Protein AF-A0A369FKA5-F1 (afdb_monomer_lite)

pLDDT: mean 98.31, std 1.34, range [83.12, 98.94]

Radius of gyration: 15.12 Å; chains: 1; bounding box: 34×30×43 Å

Secondary structure (DSSP, 8-state):
--EEEEEESTT-EEEE-S-EEEESS-EEEEEESTT-EEEE-S-EEEESTT-EEEEEESTT-EEEE-S-EEEETT-EEEEEESTT-EEEE-S-EEEESTT-EEEEEESTT-EEEE-S-EEEETT-EEEEEESTT-EEEE-S-EEEESTT-EEEEEESTT-EEEE-S-EEE-TT-EEEEEESTT-EEEE-S-EEE-

Foldseek 3Di:
DAEQAEEEEAQAEAEQQEEEEWDDLYEDYEYEYALYEYEHQYAYAFAAANTEDYEYEYAQYEYEANEEFHKYHLYEYAEYEYAQYEYHHNYEYEFEAANIEDEEYEYAQYEYEQNEEYEWYHQYEYYEYEYANYEYEAQYEYEFAAANIEDYEYHYAQYEYEAQEEFEYEHHYHDYYYHYHNYYYHHNYHYHYD

Sequence (194 aa):
ESIGIQIDGDKAVVNNEGESTITNGGTGTQINGDDATANNTGKTTVDGKDSTGTEINGNNGNVIQDGDLDVSGGGHGIDITGDSATVDNKGTMTVTDPESMGIQIDGDKAIVNNEGESTITNGGTGTQINGDDATANNNGKTTVDGKDSTGTEINGNNGKVIQDGDLDVSGGGHGIDITGDSATVDNKGTMTVT

Structure (mmCIF, N/CA/C/O backbone):
data_AF-A0A369FKA5-F1
#
_entry.id   AF-A0A369FKA5-F1
#
loop_
_atom_site.group_PDB
_atom_site.id
_atom_site.type_symbol
_atom_site.label_atom_id
_atom_site.label_alt_id
_atom_site.label_comp_id
_atom_site.label_asym_id
_atom_site.label_entity_id
_atom_site.label_seq_id
_atom_site.pdbx_PDB_ins_code
_atom_site.Cartn_x
_atom_site.Cartn_y
_atom_site.Cartn_z
_atom_site.occupancy
_atom_site.B_iso_or_equiv
_atom_site.auth_seq_id
_atom_site.auth_comp_id
_atom_site.auth_asym_id
_atom_site.auth_atom_id
_atom_site.pdbx_PDB_model_num
ATOM 1 N N . GLU A 1 1 ? 3.523 0.113 23.050 1.00 83.12 1 GLU A N 1
ATOM 2 C CA . GLU A 1 1 ? 2.517 0.045 21.988 1.00 83.12 1 GLU A CA 1
ATOM 3 C C . GLU A 1 1 ? 1.204 0.591 22.523 1.00 83.12 1 GLU A C 1
ATOM 5 O O . GLU A 1 1 ? 0.792 0.210 23.618 1.00 83.12 1 GLU A O 1
ATOM 10 N N . SER A 1 2 ? 0.634 1.575 21.837 1.00 95.62 2 SER A N 1
ATOM 11 C CA . SER A 1 2 ? -0.646 2.196 22.188 1.00 95.62 2 SER A CA 1
ATOM 12 C C . SER A 1 2 ? -1.586 2.057 21.007 1.00 95.62 2 SER A C 1
ATOM 14 O O . SER A 1 2 ? -1.191 2.403 19.898 1.00 95.62 2 SER A O 1
ATOM 16 N N . ILE A 1 3 ? -2.811 1.604 21.260 1.00 98.31 3 ILE A N 1
ATOM 17 C CA . ILE A 1 3 ? -3.826 1.389 20.229 1.00 98.31 3 ILE A CA 1
ATOM 18 C C . ILE A 1 3 ? -4.963 2.390 20.448 1.00 98.31 3 ILE A C 1
ATOM 20 O O . ILE A 1 3 ? -5.434 2.543 21.578 1.00 98.31 3 ILE A O 1
ATOM 24 N N . GLY A 1 4 ? -5.385 3.086 19.390 1.00 97.88 4 GLY A N 1
ATOM 25 C CA . GLY A 1 4 ? -6.505 4.029 19.438 1.00 97.88 4 GLY A CA 1
ATOM 26 C C . GLY A 1 4 ? -7.857 3.318 19.508 1.00 97.88 4 GLY A C 1
ATOM 27 O O . GLY A 1 4 ? -8.626 3.522 20.449 1.00 97.88 4 GLY A O 1
ATOM 28 N N . ILE A 1 5 ? -8.130 2.459 18.526 1.00 98.44 5 ILE A N 1
ATOM 29 C CA . ILE A 1 5 ? -9.333 1.625 18.431 1.00 98.44 5 ILE A CA 1
ATOM 30 C C . ILE A 1 5 ? -8.893 0.167 18.325 1.00 98.44 5 ILE A C 1
ATOM 32 O O . ILE A 1 5 ? -8.118 -0.158 17.437 1.00 98.44 5 ILE A O 1
ATOM 36 N N . GLN A 1 6 ? -9.405 -0.705 19.195 1.00 98.38 6 GLN A N 1
ATOM 37 C CA . GLN A 1 6 ? -9.193 -2.151 19.113 1.00 98.38 6 GLN A CA 1
ATOM 38 C C . GLN A 1 6 ? -10.540 -2.873 19.102 1.00 98.38 6 GLN A C 1
ATOM 40 O O . GLN A 1 6 ? -11.371 -2.639 19.986 1.00 98.38 6 GLN A O 1
ATOM 45 N N . ILE A 1 7 ? -10.753 -3.752 18.121 1.00 98.56 7 ILE A N 1
ATOM 46 C CA . ILE A 1 7 ? -11.930 -4.623 18.049 1.00 98.56 7 ILE A CA 1
ATOM 47 C C . ILE A 1 7 ? -11.483 -6.060 17.799 1.00 98.56 7 ILE A C 1
ATOM 49 O O . ILE A 1 7 ? -10.816 -6.328 16.808 1.00 98.56 7 ILE A O 1
ATOM 53 N N . ASP A 1 8 ? -11.918 -6.984 18.654 1.00 98.62 8 ASP A N 1
ATOM 54 C CA . ASP A 1 8 ? -11.777 -8.423 18.429 1.00 98.62 8 ASP A CA 1
ATOM 55 C C . ASP A 1 8 ? -13.139 -8.996 18.012 1.00 98.62 8 ASP A C 1
ATOM 57 O O . ASP A 1 8 ? -14.063 -9.097 18.828 1.00 98.62 8 ASP A O 1
ATOM 61 N N . GLY A 1 9 ? -13.289 -9.347 16.738 1.00 98.06 9 GLY A N 1
ATOM 62 C CA . GLY A 1 9 ? -14.504 -9.960 16.216 1.00 98.06 9 GLY A CA 1
ATOM 63 C C . GLY A 1 9 ? -14.639 -9.879 14.700 1.00 98.06 9 GLY A C 1
ATOM 64 O O . GLY A 1 9 ? -14.345 -8.856 14.084 1.00 98.06 9 GLY A O 1
ATOM 65 N N . ASP A 1 10 ? -15.160 -10.956 14.119 1.00 98.50 10 ASP A N 1
ATOM 66 C CA . ASP A 1 10 ? -15.452 -11.035 12.690 1.00 98.50 10 ASP A CA 1
ATOM 67 C C . ASP A 1 10 ? -16.494 -9.989 12.276 1.00 98.50 10 ASP A C 1
ATOM 69 O O . ASP A 1 10 ? -17.424 -9.672 13.031 1.00 98.50 10 ASP A O 1
ATOM 73 N N . LYS A 1 11 ? -16.385 -9.495 11.040 1.00 98.50 11 LYS A N 1
ATOM 74 C CA . LYS A 1 11 ? -17.303 -8.518 10.429 1.00 98.50 11 LYS A CA 1
ATOM 75 C C . LYS A 1 11 ? -17.388 -7.202 11.193 1.00 98.50 11 LYS A C 1
ATOM 77 O O . LYS A 1 11 ? -18.373 -6.470 11.064 1.00 98.50 11 LYS A O 1
ATOM 82 N N . ALA A 1 12 ? -16.386 -6.909 12.016 1.00 98.62 12 ALA A N 1
ATOM 83 C CA . ALA A 1 12 ? -16.251 -5.619 12.660 1.00 98.62 12 ALA A CA 1
ATOM 84 C C . ALA A 1 12 ? -16.161 -4.510 11.607 1.00 98.62 12 ALA A C 1
ATOM 86 O O . ALA A 1 12 ? -15.580 -4.693 10.539 1.00 98.62 12 ALA A O 1
ATOM 87 N N . VAL A 1 13 ? -16.750 -3.357 11.918 1.00 98.75 13 VAL A N 1
ATOM 88 C CA . VAL A 1 13 ? -16.731 -2.183 11.044 1.00 98.75 13 VAL A CA 1
ATOM 89 C C . VAL A 1 13 ? -16.256 -0.981 11.843 1.00 98.75 13 VAL A C 1
ATOM 91 O O . VAL A 1 13 ? -16.850 -0.654 12.873 1.00 98.75 13 VAL A O 1
ATOM 94 N N . VAL A 1 14 ? -15.219 -0.306 11.351 1.00 98.62 14 VAL A N 1
ATOM 95 C CA . VAL A 1 14 ? -14.718 0.961 11.898 1.00 98.62 14 VAL A CA 1
ATOM 96 C C . VAL A 1 14 ? -14.897 2.068 10.863 1.00 98.62 14 VAL A C 1
ATOM 98 O O . VAL A 1 14 ? -14.619 1.867 9.686 1.00 98.62 14 VAL A O 1
ATOM 101 N N . ASN A 1 15 ? -15.368 3.239 11.302 1.00 98.31 15 ASN A N 1
ATOM 102 C CA . ASN A 1 15 ? -15.540 4.427 10.461 1.00 98.31 15 ASN A CA 1
ATOM 103 C C . ASN A 1 15 ? -14.656 5.563 10.992 1.00 98.31 15 ASN A C 1
ATOM 105 O O . ASN A 1 15 ? -15.014 6.238 11.960 1.00 98.31 15 ASN A O 1
ATOM 109 N N . ASN A 1 16 ? -13.511 5.769 10.354 1.00 96.75 16 ASN A N 1
ATOM 110 C CA . ASN A 1 16 ? -12.531 6.797 10.678 1.00 96.75 16 ASN A CA 1
ATOM 111 C C . ASN A 1 16 ? -12.788 8.049 9.829 1.00 96.75 16 ASN A C 1
ATOM 113 O O . ASN A 1 16 ? -12.134 8.290 8.817 1.00 96.75 16 ASN A O 1
ATOM 117 N N . GLU A 1 17 ? -13.785 8.837 10.236 1.00 96.62 17 GLU A N 1
ATOM 118 C CA . GLU A 1 17 ? -14.169 10.082 9.545 1.00 96.62 17 GLU A CA 1
ATOM 119 C C . GLU A 1 17 ? -13.327 11.295 9.967 1.00 96.62 17 GLU A C 1
ATOM 121 O O . GLU A 1 17 ? -13.248 12.294 9.253 1.00 96.62 17 GLU A O 1
ATOM 126 N N . GLY A 1 18 ? -12.727 11.234 11.158 1.00 95.62 18 GLY A N 1
ATOM 127 C CA . GLY A 1 18 ? -11.900 12.304 11.706 1.00 95.62 18 GLY A CA 1
ATOM 128 C C . GLY A 1 18 ? -10.453 12.252 11.224 1.00 95.62 18 GLY A C 1
ATOM 129 O O . GLY A 1 18 ? -9.990 11.253 10.682 1.00 95.62 18 GLY A O 1
ATOM 130 N N . GLU A 1 19 ? -9.720 13.333 11.482 1.00 97.56 19 GLU A N 1
ATOM 131 C CA . GLU A 1 19 ? -8.270 13.349 11.305 1.00 97.56 19 GLU A CA 1
ATOM 132 C C . GLU A 1 19 ? -7.592 12.443 12.344 1.00 97.56 19 GLU A C 1
ATOM 134 O O . GLU A 1 19 ? -7.861 12.552 13.544 1.00 97.56 19 GLU A O 1
ATOM 139 N N . SER A 1 20 ? -6.716 11.556 11.876 1.00 97.12 20 SER A N 1
ATOM 140 C CA . SER A 1 20 ? -5.947 10.627 12.704 1.00 97.12 20 SER A CA 1
ATOM 141 C C . SER A 1 20 ? -4.455 10.898 12.555 1.00 97.12 20 SER A C 1
ATOM 143 O O . SER A 1 20 ? -3.932 10.957 11.446 1.00 97.12 20 SER A O 1
ATOM 145 N N . THR A 1 21 ? -3.754 11.033 13.680 1.00 98.31 21 THR A N 1
ATOM 146 C CA . THR A 1 21 ? -2.295 11.183 13.716 1.00 98.31 21 THR A CA 1
ATOM 147 C C . THR A 1 21 ? -1.706 10.089 14.587 1.00 98.31 21 THR A C 1
ATOM 149 O O . THR A 1 21 ? -1.985 10.023 15.785 1.00 98.31 21 THR A O 1
ATOM 152 N N . ILE A 1 22 ? -0.891 9.234 13.982 1.00 98.69 22 ILE A N 1
ATOM 153 C CA . ILE A 1 22 ? -0.292 8.069 14.614 1.00 98.69 22 ILE A CA 1
ATOM 154 C C . ILE A 1 22 ? 1.221 8.262 14.610 1.00 98.69 22 ILE A C 1
ATOM 156 O O . ILE A 1 22 ? 1.817 8.521 13.570 1.00 98.69 22 ILE A O 1
ATOM 160 N N . THR A 1 23 ? 1.835 8.179 15.790 1.00 97.62 23 THR A N 1
ATOM 161 C CA . THR A 1 23 ? 3.280 8.372 15.968 1.00 97.62 23 THR A CA 1
ATOM 162 C C . THR A 1 23 ? 3.821 7.484 17.082 1.00 97.62 23 THR A C 1
ATOM 164 O O . THR A 1 23 ? 3.052 6.968 17.896 1.00 97.62 23 THR A O 1
ATOM 167 N N . ASN A 1 24 ? 5.151 7.396 17.191 1.00 93.50 24 ASN A N 1
ATOM 168 C CA . ASN A 1 24 ? 5.859 6.743 18.300 1.00 93.50 24 ASN A CA 1
ATOM 169 C C . ASN A 1 24 ? 5.515 5.248 18.481 1.00 93.50 24 ASN A C 1
ATOM 171 O O . ASN A 1 24 ? 5.430 4.774 19.618 1.00 93.50 24 ASN A O 1
ATOM 175 N N . GLY A 1 25 ? 5.320 4.512 17.384 1.00 96.19 25 GLY A N 1
ATOM 176 C CA . GLY A 1 25 ? 5.033 3.076 17.425 1.00 96.19 25 GLY A CA 1
ATOM 177 C C . GLY A 1 25 ? 3.628 2.755 17.941 1.00 96.19 25 GLY A C 1
ATOM 178 O O . GLY A 1 25 ? 3.436 1.820 18.724 1.00 96.19 25 GLY A O 1
ATOM 179 N N . GLY A 1 26 ? 2.665 3.632 17.646 1.00 98.25 26 GLY A N 1
ATOM 180 C CA . GLY A 1 26 ? 1.255 3.424 17.964 1.00 98.25 26 GLY A CA 1
ATOM 181 C C . GLY A 1 26 ? 0.489 2.827 16.788 1.00 98.25 26 GLY A C 1
ATOM 182 O O . GLY A 1 26 ? 0.904 2.983 15.645 1.00 98.25 26 GLY A O 1
ATOM 183 N N . THR A 1 27 ? -0.671 2.241 17.072 1.00 98.69 27 THR A N 1
ATOM 184 C CA . THR A 1 27 ? -1.629 1.783 16.059 1.00 98.69 27 THR A CA 1
ATOM 185 C C . THR A 1 27 ? -2.902 2.617 16.152 1.00 98.69 27 THR A C 1
ATOM 187 O O . THR A 1 27 ? -3.475 2.767 17.235 1.00 98.69 27 THR A O 1
ATOM 190 N N . GLY A 1 28 ? -3.362 3.189 15.040 1.00 98.50 28 GLY A N 1
ATOM 191 C CA . GLY A 1 28 ? -4.584 3.993 15.007 1.00 98.50 28 GLY A CA 1
ATOM 192 C C . GLY A 1 28 ? -5.822 3.127 15.228 1.00 98.50 28 GLY A C 1
ATOM 193 O O . GLY A 1 28 ? -6.487 3.224 16.262 1.00 98.50 28 GLY A O 1
ATOM 194 N N . THR A 1 29 ? -6.100 2.254 14.264 1.00 98.69 29 THR A N 1
ATOM 195 C CA . THR A 1 29 ? -7.186 1.266 14.306 1.00 98.69 29 THR A CA 1
ATOM 196 C C . THR A 1 29 ? -6.608 -0.133 14.174 1.00 98.69 29 THR A C 1
ATOM 198 O O . THR A 1 29 ? -5.887 -0.380 13.222 1.00 98.69 29 THR A O 1
ATOM 201 N N . GLN A 1 30 ? -6.958 -1.044 15.079 1.00 98.75 30 GLN A N 1
ATOM 202 C CA . GLN A 1 30 ? -6.657 -2.470 14.988 1.00 98.75 30 GLN A CA 1
ATOM 203 C C . GLN A 1 30 ? -7.960 -3.273 15.031 1.00 98.75 30 GLN A C 1
ATOM 205 O O . GLN A 1 30 ? -8.788 -3.092 15.933 1.00 98.75 30 GLN A O 1
ATOM 210 N N . ILE A 1 31 ? -8.137 -4.180 14.074 1.00 98.81 31 ILE A N 1
ATOM 211 C CA . ILE A 1 31 ? -9.265 -5.111 14.035 1.00 98.81 31 ILE A CA 1
ATOM 212 C C . ILE A 1 31 ? -8.734 -6.539 13.916 1.00 98.81 31 ILE A C 1
ATOM 214 O O . ILE A 1 31 ? -8.069 -6.870 12.942 1.00 98.81 31 ILE A O 1
ATOM 218 N N . ASN A 1 32 ? -9.060 -7.395 14.881 1.00 98.75 32 ASN A N 1
ATOM 219 C CA . ASN A 1 32 ? -8.725 -8.815 14.864 1.00 98.75 32 ASN A CA 1
ATOM 220 C C . ASN A 1 32 ? -9.998 -9.621 14.565 1.00 98.75 32 ASN A C 1
ATOM 222 O O . ASN A 1 32 ? -10.831 -9.821 15.452 1.00 98.75 32 ASN A O 1
ATOM 226 N N . GLY A 1 33 ? -10.180 -10.063 13.323 1.00 98.62 33 GLY A N 1
ATOM 227 C CA . GLY A 1 33 ? -11.369 -10.804 12.902 1.00 98.62 33 GLY A CA 1
ATOM 228 C C . GLY A 1 33 ? -11.523 -10.890 11.388 1.00 98.62 33 GLY A C 1
ATOM 229 O O . GLY A 1 33 ? -11.123 -9.983 10.659 1.00 98.62 33 GLY A O 1
ATOM 230 N N . ASP A 1 34 ? -12.135 -11.977 10.924 1.00 98.81 34 ASP A N 1
ATOM 231 C CA . ASP A 1 34 ? -12.383 -12.205 9.498 1.00 98.81 34 ASP A CA 1
ATOM 232 C C . ASP A 1 34 ? -13.488 -11.274 8.974 1.00 98.81 34 ASP A C 1
ATOM 234 O O . ASP A 1 34 ? -14.367 -10.842 9.721 1.00 98.81 34 ASP A O 1
ATOM 238 N N . ASP A 1 35 ? -13.487 -10.985 7.673 1.00 98.75 35 ASP A N 1
ATOM 239 C CA . ASP A 1 35 ? -14.469 -10.122 6.997 1.00 98.75 35 ASP A CA 1
ATOM 240 C C . ASP A 1 35 ? -14.571 -8.698 7.604 1.00 98.75 35 ASP A C 1
ATOM 242 O O . ASP A 1 35 ? -15.602 -8.026 7.477 1.00 98.75 35 ASP A O 1
ATOM 246 N N . ALA A 1 36 ? -13.542 -8.241 8.322 1.00 98.75 36 ALA A N 1
ATOM 247 C CA . ALA A 1 36 ? -13.498 -6.914 8.927 1.00 98.75 36 ALA A CA 1
ATOM 248 C C . ALA A 1 36 ? -13.486 -5.803 7.868 1.00 98.75 36 ALA A C 1
ATOM 250 O O . ALA A 1 36 ? -12.986 -5.978 6.761 1.00 98.75 36 ALA A O 1
ATOM 251 N N . THR A 1 37 ? -14.027 -4.631 8.203 1.00 98.81 37 THR A N 1
ATOM 252 C CA . THR A 1 37 ? -14.000 -3.449 7.336 1.00 98.81 37 THR A CA 1
ATOM 253 C C . THR A 1 37 ? -13.538 -2.204 8.088 1.00 98.81 37 THR A C 1
ATOM 255 O O . THR A 1 37 ? -14.098 -1.863 9.130 1.00 98.81 37 THR A O 1
ATOM 258 N N . ALA A 1 38 ? -12.5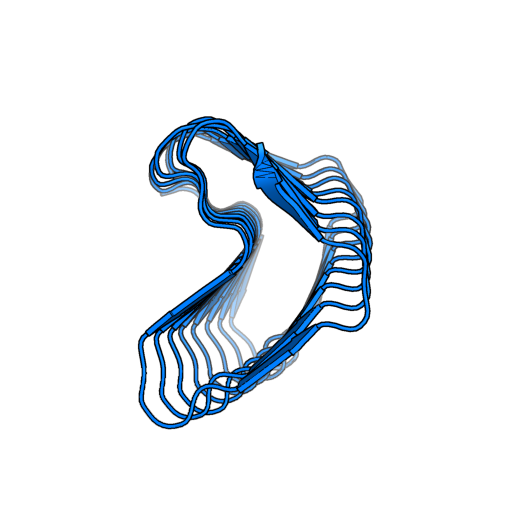80 -1.468 7.529 1.00 98.81 38 ALA A N 1
ATOM 259 C CA . ALA A 1 38 ? -12.216 -0.130 7.987 1.00 98.81 38 ALA A CA 1
ATOM 260 C C . ALA A 1 38 ? -12.490 0.906 6.887 1.00 98.81 38 ALA A C 1
ATOM 262 O O . ALA A 1 38 ? -11.988 0.795 5.772 1.00 98.81 38 ALA A O 1
ATOM 263 N N . ASN A 1 39 ? -13.299 1.916 7.203 1.00 98.62 39 ASN A N 1
ATOM 264 C CA . ASN A 1 39 ? -13.620 3.029 6.316 1.00 98.62 39 ASN A CA 1
ATOM 265 C C . ASN A 1 39 ? -12.853 4.270 6.773 1.00 98.62 39 ASN A C 1
ATOM 267 O O . ASN A 1 39 ? -13.225 4.899 7.763 1.00 98.62 39 ASN A O 1
ATOM 271 N N . ASN A 1 40 ? -11.809 4.634 6.047 1.00 98.25 40 ASN A N 1
ATOM 272 C CA . ASN A 1 40 ? -10.929 5.754 6.342 1.00 98.25 40 ASN A CA 1
ATOM 273 C C . ASN A 1 40 ? -11.252 6.919 5.405 1.00 98.25 40 ASN A C 1
ATOM 275 O O . ASN A 1 40 ? -10.686 7.067 4.321 1.00 98.25 40 ASN A O 1
ATOM 279 N N . THR A 1 41 ? -12.222 7.732 5.810 1.00 97.94 41 THR A N 1
ATOM 280 C CA . THR A 1 41 ? -12.681 8.889 5.027 1.00 97.94 41 THR A CA 1
ATOM 281 C C . THR A 1 41 ? -12.048 10.197 5.499 1.00 97.94 41 THR A C 1
ATOM 283 O O . THR A 1 41 ? -12.002 11.167 4.744 1.00 97.94 41 THR A O 1
ATOM 286 N N . GLY A 1 42 ? -11.548 10.232 6.735 1.00 98.00 42 GLY A N 1
ATOM 287 C CA . GLY A 1 42 ? -10.739 11.322 7.262 1.00 98.00 42 GLY A CA 1
ATOM 288 C C . GLY A 1 42 ? -9.271 11.216 6.848 1.00 98.00 42 GLY A C 1
ATOM 289 O O . GLY A 1 42 ? -8.795 10.170 6.405 1.00 98.00 42 GLY A O 1
ATOM 290 N N . LYS A 1 43 ? -8.534 12.316 7.020 1.00 98.38 43 LYS A N 1
ATOM 291 C CA . LYS A 1 43 ? -7.082 12.335 6.817 1.00 98.38 43 LYS A CA 1
ATOM 292 C C . LYS A 1 43 ? -6.389 11.436 7.845 1.00 98.38 43 LYS A C 1
ATOM 294 O O . LYS A 1 43 ? -6.644 11.558 9.041 1.00 98.38 43 LYS A O 1
ATOM 299 N N . THR A 1 44 ? -5.472 10.594 7.390 1.00 98.69 44 THR A N 1
ATOM 300 C CA . THR A 1 44 ? -4.623 9.751 8.232 1.00 98.69 44 THR A CA 1
ATOM 301 C C . THR A 1 44 ? -3.163 10.118 8.006 1.00 98.69 44 THR A C 1
ATOM 303 O O . THR A 1 44 ? -2.685 10.129 6.877 1.00 98.69 44 THR A O 1
ATOM 306 N N . THR A 1 45 ? -2.449 10.422 9.085 1.00 98.75 45 THR A N 1
ATOM 307 C CA . THR A 1 45 ? -1.008 10.682 9.076 1.00 98.75 45 THR A CA 1
ATOM 308 C C . THR A 1 45 ? -0.322 9.681 9.991 1.00 98.75 45 THR A C 1
ATOM 310 O O . THR A 1 45 ? -0.642 9.613 11.180 1.00 98.75 45 THR A O 1
ATOM 313 N N . VAL A 1 46 ? 0.622 8.922 9.444 1.00 98.88 46 VAL A N 1
ATOM 314 C CA . VAL A 1 46 ? 1.409 7.913 10.155 1.00 98.88 46 VAL A CA 1
ATOM 315 C C . VAL A 1 46 ? 2.878 8.292 10.058 1.00 98.88 46 VAL A C 1
ATOM 317 O O . VAL A 1 46 ? 3.429 8.335 8.964 1.00 98.88 46 VAL A O 1
ATOM 320 N N . ASP A 1 47 ? 3.512 8.575 11.192 1.00 98.56 47 ASP A N 1
ATOM 321 C CA . ASP A 1 47 ? 4.911 9.000 11.221 1.00 98.56 47 ASP A CA 1
ATOM 322 C C . ASP A 1 47 ? 5.725 8.271 12.294 1.00 98.56 47 ASP A C 1
ATOM 324 O O . ASP A 1 47 ? 5.428 8.319 13.492 1.00 98.56 47 ASP A O 1
ATOM 328 N N . GLY A 1 48 ? 6.812 7.647 11.849 1.00 97.69 48 GLY A N 1
ATOM 329 C CA . GLY A 1 48 ? 7.808 7.010 12.697 1.00 97.69 48 GLY A CA 1
ATOM 330 C C . GLY A 1 48 ? 7.692 5.491 12.740 1.00 97.69 48 GLY A C 1
ATOM 331 O O . GLY A 1 48 ? 6.605 4.922 12.647 1.00 97.69 48 GLY A O 1
ATOM 332 N N . LYS A 1 49 ? 8.846 4.852 12.946 1.00 96.88 49 LYS A N 1
ATOM 333 C CA . LYS A 1 49 ? 9.017 3.399 12.978 1.00 96.88 49 LYS A CA 1
ATOM 334 C C . LYS A 1 49 ? 7.963 2.694 13.834 1.00 96.88 49 LYS A C 1
ATOM 336 O O . LYS A 1 49 ? 7.643 3.164 14.930 1.00 96.88 49 LYS A O 1
ATOM 341 N N . ASP A 1 50 ? 7.489 1.556 13.334 1.00 96.00 50 ASP A N 1
ATOM 342 C CA . ASP A 1 50 ? 6.518 0.671 13.987 1.00 96.00 50 ASP A CA 1
ATOM 343 C C . ASP A 1 50 ? 5.145 1.337 14.231 1.00 96.00 50 ASP A C 1
ATOM 345 O O . ASP A 1 50 ? 4.346 0.843 15.024 1.00 96.00 50 ASP A O 1
ATOM 349 N N . SER A 1 51 ? 4.876 2.498 13.618 1.00 98.56 51 SER A N 1
ATOM 350 C CA . SER A 1 51 ? 3.566 3.152 13.693 1.00 98.56 51 SER A CA 1
ATOM 351 C C . SER A 1 51 ? 2.672 2.637 12.574 1.00 98.56 51 SER A C 1
ATOM 353 O O . SER A 1 51 ? 3.104 2.625 11.424 1.00 98.56 51 SER A O 1
ATOM 355 N N . THR A 1 52 ? 1.421 2.313 12.894 1.00 98.81 52 THR A N 1
ATOM 356 C CA . THR A 1 52 ? 0.459 1.767 11.928 1.00 98.81 52 THR A CA 1
ATOM 357 C C . THR A 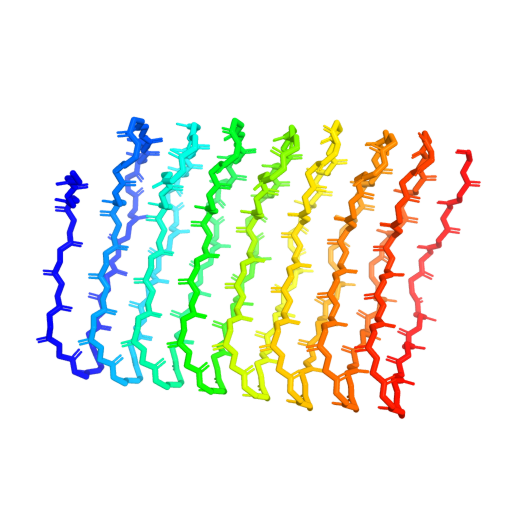1 52 ? -0.838 2.569 11.927 1.00 98.81 52 THR A C 1
ATOM 359 O O . THR A 1 52 ? -1.443 2.801 12.974 1.00 98.81 52 THR A O 1
ATOM 362 N N . GLY A 1 53 ? -1.305 3.010 10.761 1.00 98.69 53 GLY A N 1
ATOM 363 C CA . GLY A 1 53 ? -2.569 3.741 10.646 1.00 98.69 53 GLY A CA 1
ATOM 364 C C . GLY A 1 53 ? -3.772 2.835 10.907 1.00 98.69 53 GLY A C 1
ATOM 365 O O . GLY A 1 53 ? -4.490 3.000 11.898 1.00 98.69 53 GLY A O 1
ATOM 366 N N . THR A 1 54 ? -3.979 1.868 10.017 1.00 98.88 54 THR A N 1
ATOM 367 C CA . THR A 1 54 ? -5.029 0.844 10.106 1.00 98.88 54 THR A CA 1
ATOM 368 C C . THR A 1 54 ? -4.413 -0.538 9.991 1.00 98.88 54 THR A C 1
ATOM 370 O O . THR A 1 54 ? -3.723 -0.809 9.019 1.00 98.88 54 THR A O 1
ATOM 373 N N . GLU A 1 55 ? -4.704 -1.401 10.955 1.00 98.81 55 GLU A N 1
ATOM 374 C CA . GLU A 1 55 ? -4.273 -2.791 11.012 1.00 98.81 55 GLU A CA 1
ATOM 375 C C . GLU A 1 55 ? -5.497 -3.717 11.004 1.00 98.81 55 GLU A C 1
ATOM 377 O O . GLU A 1 55 ? -6.404 -3.564 11.833 1.00 98.81 55 GLU A O 1
ATOM 382 N N . ILE A 1 56 ? -5.531 -4.685 10.087 1.00 98.88 56 ILE A N 1
ATOM 383 C CA . ILE A 1 56 ? -6.527 -5.764 10.096 1.00 98.88 56 ILE A CA 1
ATOM 384 C C . ILE A 1 56 ? -5.817 -7.116 10.132 1.00 98.88 56 ILE A C 1
ATOM 386 O O . ILE A 1 56 ? -5.093 -7.479 9.213 1.00 98.88 56 ILE A O 1
ATOM 390 N N . ASN A 1 57 ? -6.098 -7.892 11.174 1.00 98.88 57 ASN A N 1
ATOM 391 C CA . ASN A 1 57 ? -5.637 -9.264 11.333 1.00 98.88 57 ASN A CA 1
ATOM 392 C C . ASN A 1 57 ? -6.825 -10.211 11.126 1.00 98.88 57 ASN A C 1
ATOM 394 O O . ASN A 1 57 ? -7.595 -10.470 12.055 1.00 98.88 57 ASN A O 1
ATOM 398 N N . GLY A 1 58 ? -6.998 -10.704 9.901 1.00 98.75 58 GLY A N 1
ATOM 399 C CA . GLY A 1 58 ? -8.119 -11.562 9.520 1.00 98.75 58 GLY A CA 1
ATOM 400 C C . GLY A 1 58 ? -8.276 -11.701 8.009 1.00 98.75 58 GLY A C 1
ATOM 401 O O . GLY A 1 58 ? -7.920 -10.808 7.240 1.00 98.75 58 GLY A O 1
ATOM 402 N N . ASN A 1 59 ? -8.828 -12.831 7.571 1.00 98.88 59 ASN A N 1
ATOM 403 C CA . ASN A 1 59 ? -9.075 -13.079 6.152 1.00 98.88 59 ASN A CA 1
ATOM 404 C C . ASN A 1 59 ? -10.210 -12.194 5.636 1.00 98.88 59 ASN A C 1
ATOM 406 O O . ASN A 1 59 ? -11.118 -11.825 6.381 1.00 98.88 59 ASN A O 1
ATOM 410 N N . ASN A 1 60 ? -10.198 -11.905 4.336 1.00 98.75 60 ASN A N 1
ATOM 411 C CA . ASN A 1 60 ? -11.184 -11.053 3.668 1.00 98.75 60 ASN A CA 1
ATOM 412 C C . ASN A 1 60 ? -11.294 -9.645 4.291 1.00 98.75 60 ASN A C 1
ATOM 414 O O . ASN A 1 60 ? -12.347 -9.009 4.193 1.00 98.75 60 ASN A O 1
ATOM 418 N N . GLY A 1 61 ? -10.239 -9.167 4.962 1.00 98.81 61 GLY A N 1
ATOM 419 C CA . GLY A 1 61 ? -10.183 -7.812 5.500 1.00 98.81 61 GLY A CA 1
ATOM 420 C C . GLY A 1 61 ? -10.348 -6.782 4.384 1.00 98.81 61 GLY A C 1
ATOM 421 O O . GLY A 1 61 ? -9.728 -6.901 3.331 1.00 98.81 61 GLY A O 1
ATOM 422 N N . ASN A 1 62 ? -11.198 -5.784 4.601 1.00 98.88 62 ASN A N 1
ATOM 423 C CA . ASN A 1 62 ? -11.502 -4.752 3.619 1.00 98.88 62 ASN A CA 1
ATOM 424 C C . ASN A 1 62 ? -11.153 -3.364 4.162 1.00 98.88 62 ASN A C 1
ATOM 426 O O . ASN A 1 62 ? -11.632 -2.972 5.226 1.00 98.88 62 ASN A O 1
ATOM 430 N N . VAL A 1 63 ? -10.371 -2.583 3.426 1.00 98.88 63 VAL A N 1
ATOM 431 C CA . VAL A 1 63 ? -10.095 -1.185 3.778 1.00 98.88 63 VAL A CA 1
ATOM 432 C C . VAL A 1 63 ? -10.531 -0.282 2.641 1.00 98.88 63 VAL A C 1
ATOM 434 O O . VAL A 1 63 ? -10.139 -0.474 1.496 1.00 98.88 63 VAL A O 1
ATOM 437 N N . ILE A 1 64 ? -11.335 0.726 2.965 1.00 98.81 64 ILE A N 1
ATOM 438 C CA . ILE A 1 64 ? -11.740 1.774 2.033 1.00 98.81 64 ILE A CA 1
ATOM 439 C C . ILE A 1 64 ? -11.053 3.061 2.471 1.00 98.81 64 ILE A C 1
ATOM 441 O O . ILE A 1 64 ? -11.432 3.652 3.481 1.00 98.81 64 ILE A O 1
ATOM 445 N N . GLN A 1 65 ? -10.045 3.485 1.718 1.00 98.62 65 GLN A N 1
ATOM 446 C CA . GLN A 1 65 ? -9.294 4.711 1.953 1.00 98.62 65 GLN A CA 1
ATOM 447 C C . GLN A 1 65 ? -9.786 5.785 0.986 1.00 98.62 65 GLN A C 1
ATOM 449 O O . GLN A 1 65 ? -9.340 5.860 -0.155 1.00 98.62 65 GLN A O 1
ATOM 454 N N . ASP A 1 66 ? -10.725 6.611 1.441 1.00 98.19 66 ASP A N 1
ATOM 455 C CA . ASP A 1 66 ? -11.254 7.738 0.663 1.00 98.19 66 ASP A CA 1
ATOM 456 C C . ASP A 1 66 ? -10.587 9.072 1.062 1.00 98.19 66 ASP A C 1
ATOM 458 O O . ASP A 1 66 ? -10.578 10.017 0.272 1.00 98.19 66 ASP A O 1
ATOM 462 N N . GLY A 1 67 ? -10.040 9.165 2.282 1.00 98.25 67 GLY A N 1
ATOM 463 C CA . GLY A 1 67 ? -9.301 10.331 2.775 1.00 98.25 67 GLY A CA 1
ATOM 464 C C . GLY A 1 67 ? -7.823 10.339 2.369 1.00 98.25 67 GLY A C 1
ATOM 465 O O . GLY A 1 67 ? -7.312 9.373 1.805 1.00 98.25 67 GLY A O 1
ATOM 466 N N . ASP A 1 68 ? -7.116 11.421 2.697 1.00 98.56 68 ASP A N 1
ATOM 467 C CA . ASP A 1 68 ? -5.667 11.515 2.473 1.00 98.56 68 ASP A CA 1
ATOM 468 C C . ASP A 1 68 ? -4.907 10.558 3.408 1.00 98.56 68 ASP A C 1
ATOM 470 O O . ASP A 1 68 ? -5.193 10.510 4.609 1.00 98.56 68 ASP A O 1
ATOM 474 N N . LEU A 1 69 ? -3.931 9.826 2.872 1.00 98.81 69 LEU A N 1
ATOM 475 C CA . LEU A 1 69 ? -3.029 8.941 3.607 1.00 98.81 69 LEU A CA 1
ATOM 476 C C . LEU A 1 69 ? -1.583 9.432 3.469 1.00 98.81 69 LEU A C 1
ATOM 478 O O . LEU A 1 69 ? -0.969 9.253 2.423 1.00 98.81 69 LEU A O 1
ATOM 482 N N . ASP A 1 70 ? -1.031 10.016 4.531 1.00 98.88 70 ASP A N 1
ATOM 483 C CA . ASP A 1 70 ? 0.362 10.472 4.587 1.00 98.88 70 ASP A CA 1
ATOM 484 C C . ASP A 1 70 ? 1.187 9.535 5.482 1.00 98.88 70 ASP A C 1
ATOM 486 O O . ASP A 1 70 ? 0.885 9.399 6.669 1.00 98.88 70 ASP A O 1
ATOM 490 N N . VAL A 1 71 ? 2.237 8.913 4.941 1.00 98.94 71 VAL A N 1
ATOM 491 C CA . VAL A 1 71 ? 3.076 7.934 5.652 1.00 98.94 71 VAL A CA 1
ATOM 492 C C . VAL A 1 71 ? 4.558 8.302 5.563 1.00 98.94 71 VAL A C 1
ATOM 494 O O . VAL A 1 71 ? 5.084 8.524 4.469 1.00 98.94 71 VAL A O 1
ATOM 497 N N . SER A 1 72 ? 5.238 8.354 6.710 1.00 98.81 72 SER A N 1
ATOM 498 C CA . SER A 1 72 ? 6.656 8.721 6.816 1.00 98.81 72 SER A CA 1
ATOM 499 C C . SER A 1 72 ? 7.407 8.010 7.946 1.00 98.81 72 SER A C 1
ATOM 501 O O . SER A 1 72 ? 6.823 7.324 8.790 1.00 98.81 72 SER A O 1
ATOM 503 N N . GLY A 1 73 ? 8.733 8.190 7.982 1.00 98.31 73 GLY A N 1
ATOM 504 C CA . GLY A 1 73 ? 9.570 7.790 9.115 1.00 98.31 73 GLY A CA 1
ATOM 505 C C . GLY A 1 73 ? 9.645 6.284 9.401 1.00 98.31 73 GLY A C 1
ATOM 506 O O . GLY A 1 73 ? 9.988 5.919 10.528 1.00 98.31 73 GLY A O 1
ATOM 507 N N . GLY A 1 74 ? 9.329 5.422 8.429 1.00 98.12 74 GLY A N 1
ATOM 508 C CA . GLY A 1 74 ? 9.264 3.968 8.603 1.00 98.12 74 GLY A CA 1
ATOM 509 C C . GLY A 1 74 ? 7.930 3.457 9.157 1.00 98.12 74 GLY A C 1
ATOM 510 O O . GLY A 1 74 ? 7.901 2.397 9.779 1.00 98.12 74 GLY A O 1
ATOM 511 N N . GLY A 1 75 ? 6.856 4.243 9.036 1.00 98.56 75 GLY A N 1
ATOM 512 C CA . GLY A 1 75 ? 5.499 3.846 9.421 1.00 98.56 75 GLY A CA 1
ATOM 513 C C . GLY A 1 75 ? 4.754 3.093 8.313 1.00 98.56 75 GLY A C 1
ATOM 514 O O . GLY A 1 75 ? 5.142 3.136 7.145 1.00 98.56 75 GLY A O 1
ATOM 515 N N . HIS A 1 76 ? 3.668 2.413 8.679 1.00 98.75 76 HIS A N 1
ATOM 516 C CA . HIS A 1 76 ? 2.771 1.699 7.768 1.00 98.75 76 HIS A CA 1
ATOM 517 C C . HIS A 1 76 ? 1.393 2.381 7.752 1.00 98.75 76 HIS A C 1
ATOM 519 O O . HIS A 1 76 ? 0.774 2.597 8.794 1.00 98.75 76 HIS A O 1
ATOM 525 N N . GLY A 1 77 ? 0.875 2.743 6.582 1.00 98.81 77 GLY A N 1
ATOM 526 C CA . GLY A 1 77 ? -0.436 3.380 6.454 1.00 98.81 77 GLY A CA 1
ATOM 527 C C . GLY A 1 77 ? -1.573 2.402 6.735 1.00 98.81 77 GLY A C 1
ATOM 528 O O . GLY A 1 77 ? -2.299 2.529 7.725 1.00 98.81 77 GLY A O 1
ATOM 529 N N . ILE A 1 78 ? -1.706 1.423 5.848 1.00 98.94 78 ILE A N 1
ATOM 530 C CA . ILE A 1 78 ? -2.653 0.313 5.926 1.00 98.94 78 ILE A CA 1
ATOM 531 C C . ILE A 1 78 ? -1.838 -0.975 5.958 1.00 98.94 78 ILE A C 1
ATOM 533 O O . ILE A 1 78 ? -1.033 -1.196 5.062 1.00 98.94 78 ILE A O 1
ATOM 537 N N . ASP A 1 79 ? -2.059 -1.805 6.967 1.00 98.88 79 ASP A N 1
ATOM 538 C CA . ASP A 1 79 ? -1.381 -3.081 7.170 1.00 98.88 79 ASP A CA 1
ATOM 539 C C . ASP A 1 79 ? -2.438 -4.177 7.362 1.00 98.88 79 ASP A C 1
ATOM 541 O O . ASP A 1 79 ? -3.328 -4.055 8.210 1.00 98.88 79 ASP A O 1
ATOM 545 N N . ILE A 1 80 ? -2.422 -5.214 6.529 1.00 98.94 80 ILE A N 1
ATOM 546 C CA . ILE A 1 80 ? -3.390 -6.310 6.616 1.00 98.94 80 ILE A CA 1
ATOM 547 C C . ILE A 1 80 ? -2.659 -7.640 6.596 1.00 98.94 80 ILE A C 1
ATOM 549 O O . ILE A 1 80 ? -1.998 -7.973 5.619 1.00 98.94 80 ILE A O 1
ATOM 553 N N . THR A 1 81 ? -2.866 -8.450 7.629 1.00 98.88 81 THR A N 1
ATOM 554 C CA . THR A 1 81 ? -2.463 -9.857 7.634 1.00 98.88 81 THR A CA 1
ATOM 555 C C . THR A 1 81 ? -3.699 -10.733 7.448 1.00 98.88 81 THR A C 1
ATOM 557 O O . THR A 1 81 ? -4.548 -10.827 8.340 1.00 98.88 81 THR A O 1
ATOM 560 N N . GLY A 1 82 ? -3.801 -11.400 6.298 1.00 98.75 82 GLY A N 1
ATOM 561 C CA . GLY A 1 82 ? -4.908 -12.299 5.977 1.00 98.75 82 GLY A CA 1
ATOM 562 C C . GLY A 1 82 ? -5.143 -12.475 4.479 1.00 98.75 82 GLY A C 1
ATOM 563 O O . GLY A 1 82 ? -4.968 -11.553 3.683 1.00 98.75 82 GLY A O 1
ATOM 564 N N . ASP A 1 83 ? -5.589 -13.669 4.093 1.00 98.88 83 ASP A N 1
ATOM 565 C CA . ASP A 1 83 ? -5.840 -13.998 2.692 1.00 98.88 83 ASP A CA 1
ATOM 566 C C . ASP A 1 83 ? -7.060 -13.245 2.153 1.00 98.88 83 ASP A C 1
ATOM 568 O O . ASP A 1 83 ? -8.029 -12.973 2.866 1.00 98.88 83 ASP A O 1
ATOM 572 N N . SER A 1 84 ? -7.059 -12.993 0.844 1.00 98.81 84 SER A N 1
ATOM 573 C CA . SER A 1 84 ? -8.164 -12.387 0.090 1.00 98.81 84 SER A CA 1
ATOM 574 C C . SER A 1 84 ? -8.579 -11.003 0.603 1.00 98.81 84 SER A C 1
ATOM 576 O O . SER A 1 84 ? -9.719 -10.578 0.401 1.00 98.81 84 SER A O 1
ATOM 578 N N . ALA A 1 85 ? -7.662 -10.296 1.267 1.00 98.88 85 ALA A N 1
ATOM 579 C CA . ALA A 1 85 ? -7.863 -8.915 1.672 1.00 98.88 85 ALA A CA 1
ATOM 580 C C . ALA A 1 85 ? -8.086 -8.001 0.458 1.00 98.88 85 ALA A C 1
ATOM 582 O O . ALA A 1 85 ? -7.578 -8.250 -0.637 1.00 98.88 85 ALA A O 1
ATOM 583 N N . THR A 1 86 ? -8.858 -6.935 0.649 1.00 98.94 86 THR A N 1
ATOM 584 C CA . THR A 1 86 ? -9.111 -5.915 -0.371 1.00 98.94 86 THR A CA 1
ATOM 585 C C . THR A 1 86 ? -8.826 -4.526 0.185 1.00 98.94 86 THR A C 1
ATOM 587 O O . THR A 1 86 ? -9.271 -4.189 1.280 1.00 98.94 86 THR A O 1
ATOM 590 N N . VAL A 1 87 ? -8.102 -3.700 -0.568 1.00 98.94 87 VAL A N 1
ATOM 591 C CA . VAL A 1 87 ? -7.910 -2.282 -0.244 1.00 98.94 87 VAL A CA 1
ATOM 592 C C . VAL A 1 87 ? -8.347 -1.430 -1.425 1.00 98.94 87 VAL A C 1
ATOM 594 O O . VAL A 1 87 ? -7.754 -1.509 -2.497 1.00 98.94 87 VAL A O 1
ATOM 597 N N . ASP A 1 88 ? -9.355 -0.588 -1.220 1.00 98.88 88 ASP A N 1
ATOM 598 C CA . ASP A 1 88 ? -9.799 0.429 -2.170 1.00 98.88 88 ASP A CA 1
ATOM 599 C C . ASP A 1 88 ? -9.213 1.787 -1.771 1.00 98.88 88 ASP A C 1
ATOM 601 O O . ASP A 1 88 ? -9.767 2.486 -0.921 1.00 98.88 88 ASP A O 1
ATOM 605 N N . ASN A 1 89 ? -8.101 2.179 -2.391 1.00 98.56 89 ASN A N 1
ATOM 606 C CA . ASN A 1 89 ? -7.484 3.485 -2.192 1.00 98.56 89 ASN A CA 1
ATOM 607 C C . ASN A 1 89 ? -8.002 4.498 -3.218 1.00 98.56 89 ASN A C 1
ATOM 609 O O . ASN A 1 89 ? -7.455 4.642 -4.314 1.00 98.56 89 ASN A O 1
ATOM 613 N N . LYS A 1 90 ? -9.078 5.199 -2.854 1.00 98.25 90 LYS A N 1
ATOM 614 C CA . LYS A 1 90 ? -9.687 6.273 -3.656 1.00 98.25 90 LYS A CA 1
ATOM 615 C C . LYS A 1 90 ? -9.151 7.660 -3.309 1.00 98.25 90 LYS A C 1
ATOM 617 O O . LYS A 1 90 ? -9.208 8.560 -4.146 1.00 98.25 90 LYS A O 1
ATOM 622 N N . GLY A 1 91 ? -8.675 7.833 -2.079 1.00 98.19 91 GLY A N 1
ATOM 623 C CA . GLY A 1 91 ? -8.054 9.053 -1.581 1.00 98.19 91 GLY A CA 1
ATOM 624 C C . GLY A 1 91 ? -6.628 9.241 -2.093 1.00 98.19 91 GLY A C 1
ATOM 625 O O . GLY A 1 91 ? -6.092 8.415 -2.834 1.00 98.19 91 GLY A O 1
ATOM 626 N N . THR A 1 92 ? -6.005 10.356 -1.713 1.00 98.56 92 THR A N 1
ATOM 627 C CA . THR A 1 92 ? -4.590 10.571 -2.036 1.00 98.56 92 THR A CA 1
ATOM 628 C C . THR A 1 92 ? -3.700 9.748 -1.113 1.00 98.56 92 THR A C 1
ATOM 630 O O . THR A 1 92 ? -4.026 9.542 0.055 1.00 98.56 92 THR A O 1
ATOM 633 N N . MET A 1 93 ? -2.565 9.288 -1.631 1.00 98.88 93 MET A N 1
ATOM 634 C CA . MET A 1 93 ? -1.543 8.613 -0.843 1.00 98.88 93 MET A CA 1
ATOM 635 C C . MET A 1 93 ? -0.193 9.293 -1.042 1.00 98.88 93 MET A C 1
ATOM 637 O O . MET A 1 93 ? 0.279 9.442 -2.169 1.00 98.88 93 MET A O 1
ATOM 641 N N . THR A 1 94 ? 0.460 9.654 0.055 1.00 98.88 94 THR A N 1
ATOM 642 C CA . THR A 1 94 ? 1.839 10.134 0.074 1.00 98.88 94 THR A CA 1
ATOM 643 C C . THR A 1 94 ? 2.672 9.205 0.941 1.00 98.88 94 THR A C 1
ATOM 645 O O . THR A 1 94 ? 2.386 9.050 2.124 1.00 98.88 94 THR A O 1
ATOM 648 N N . VAL A 1 95 ? 3.729 8.621 0.381 1.00 98.94 95 VAL A N 1
ATOM 649 C CA . VAL A 1 95 ? 4.684 7.794 1.127 1.00 98.94 95 VAL A CA 1
ATOM 650 C C . VAL A 1 95 ? 6.081 8.374 0.963 1.00 98.94 95 VAL A C 1
ATOM 652 O O . VAL A 1 95 ? 6.555 8.575 -0.157 1.00 98.94 95 VAL A O 1
ATOM 655 N N . THR A 1 96 ? 6.753 8.665 2.072 1.00 98.69 96 THR A N 1
ATOM 656 C CA . THR A 1 96 ? 8.132 9.169 2.074 1.00 98.69 96 THR A CA 1
ATOM 657 C C . THR A 1 96 ? 8.992 8.416 3.072 1.00 98.69 96 THR A C 1
ATOM 659 O O . THR A 1 96 ? 8.504 7.926 4.083 1.00 98.69 96 THR A O 1
ATOM 662 N N . ASP A 1 97 ? 10.293 8.425 2.818 1.00 98.50 97 ASP A N 1
ATOM 663 C CA . ASP A 1 97 ? 11.358 7.889 3.664 1.00 98.50 97 ASP A CA 1
ATOM 664 C C . ASP A 1 97 ? 11.504 6.362 3.599 1.00 98.50 97 ASP A C 1
ATOM 666 O O . ASP A 1 97 ? 10.535 5.650 3.326 1.00 98.50 97 ASP A O 1
ATOM 670 N N . PRO A 1 98 ? 12.715 5.841 3.870 1.00 98.38 98 PRO A N 1
ATOM 671 C CA . PRO A 1 98 ? 12.959 4.406 3.879 1.00 98.38 98 PRO A CA 1
ATOM 672 C C . PRO A 1 98 ? 12.087 3.672 4.897 1.00 98.38 98 PRO A C 1
ATOM 674 O O . PRO A 1 98 ? 11.789 4.207 5.964 1.00 98.38 98 PRO A O 1
ATOM 677 N N . GLU A 1 99 ? 11.763 2.416 4.588 1.00 97.81 99 GLU A N 1
ATOM 678 C CA . GLU A 1 99 ? 10.918 1.526 5.405 1.00 97.81 99 GLU A CA 1
ATOM 679 C C . GLU A 1 99 ? 9.448 1.974 5.529 1.00 97.81 99 GLU A C 1
ATOM 681 O O . GLU A 1 99 ? 8.653 1.245 6.110 1.00 97.81 99 GLU A O 1
ATOM 686 N N . SER A 1 100 ? 9.054 3.133 4.988 1.00 98.75 100 SER A N 1
ATOM 687 C CA . SER A 1 100 ? 7.655 3.568 5.007 1.00 98.75 100 SER A CA 1
ATOM 688 C C . SER A 1 100 ? 6.833 2.825 3.957 1.00 98.75 100 SER A C 1
ATOM 690 O O . SER A 1 100 ? 7.242 2.738 2.796 1.00 98.75 100 SER A O 1
ATOM 692 N N . MET A 1 101 ? 5.645 2.358 4.340 1.00 98.88 101 MET A N 1
ATOM 693 C CA . MET A 1 101 ? 4.733 1.633 3.452 1.00 98.88 101 MET A CA 1
ATOM 694 C C . MET A 1 101 ? 3.338 2.247 3.462 1.00 98.88 101 MET A C 1
ATOM 696 O O . MET A 1 101 ? 2.728 2.400 4.515 1.00 98.88 101 MET A O 1
ATOM 700 N N . GLY A 1 102 ? 2.812 2.602 2.290 1.00 98.88 102 GLY A N 1
ATOM 701 C CA . GLY A 1 102 ? 1.453 3.132 2.170 1.00 98.88 102 GLY A CA 1
ATOM 702 C C . GLY A 1 102 ? 0.407 2.062 2.467 1.00 98.88 102 GLY A C 1
ATOM 703 O O . GLY A 1 102 ? -0.376 2.190 3.408 1.00 98.88 102 GLY A O 1
ATOM 704 N N . ILE A 1 103 ? 0.436 0.990 1.680 1.00 98.94 103 ILE A N 1
ATOM 705 C CA . ILE A 1 103 ? -0.382 -0.214 1.848 1.00 98.94 103 ILE A CA 1
ATOM 706 C C . ILE A 1 103 ? 0.553 -1.418 1.900 1.00 98.94 103 ILE A C 1
ATOM 708 O O . ILE A 1 103 ? 1.314 -1.625 0.957 1.00 98.94 103 ILE A O 1
ATOM 712 N N . GLN A 1 104 ? 0.451 -2.225 2.948 1.00 98.88 104 GLN A N 1
ATOM 713 C CA . GLN A 1 104 ? 1.038 -3.553 3.049 1.00 98.88 104 GLN A CA 1
ATOM 714 C C . GLN A 1 104 ? -0.077 -4.584 3.229 1.00 98.88 104 GLN A C 1
ATOM 716 O O . GLN A 1 104 ? -0.999 -4.387 4.024 1.00 98.88 104 GLN A O 1
ATOM 721 N N . ILE A 1 105 ? 0.012 -5.693 2.496 1.00 98.94 105 ILE A N 1
ATOM 722 C CA . ILE A 1 105 ? -0.825 -6.868 2.730 1.00 98.94 105 ILE A CA 1
ATOM 723 C C . ILE A 1 105 ? 0.044 -8.121 2.754 1.00 98.94 105 ILE A C 1
ATOM 725 O O . ILE A 1 105 ? 0.707 -8.425 1.766 1.00 98.94 105 ILE A O 1
ATOM 729 N N . ASP A 1 106 ? -0.033 -8.876 3.842 1.00 98.94 106 ASP A N 1
ATOM 730 C CA . ASP A 1 106 ? 0.546 -10.206 3.988 1.00 98.94 106 ASP A CA 1
ATOM 731 C C . ASP A 1 106 ? -0.579 -11.253 3.873 1.00 98.94 106 ASP A C 1
ATOM 733 O O . ASP A 1 106 ? -1.271 -11.564 4.848 1.00 98.94 106 ASP A O 1
ATOM 737 N N . GLY A 1 107 ? -0.797 -11.782 2.666 1.00 98.81 107 GLY A N 1
ATOM 738 C CA . GLY A 1 107 ? -1.866 -12.745 2.389 1.00 98.81 107 GLY A CA 1
ATOM 739 C C . GLY A 1 107 ? -2.071 -13.052 0.905 1.00 98.81 107 GLY A C 1
ATOM 740 O O . GLY A 1 107 ? -1.920 -12.189 0.037 1.00 98.81 107 GLY A O 1
ATOM 741 N N . ASP A 1 108 ? -2.456 -14.293 0.606 1.00 98.94 108 ASP A N 1
ATOM 742 C CA . ASP A 1 108 ? -2.683 -14.751 -0.767 1.00 98.94 108 ASP A CA 1
ATOM 743 C C . ASP A 1 108 ? -3.958 -14.129 -1.351 1.00 98.94 108 ASP A C 1
ATOM 745 O O . ASP A 1 108 ? -4.932 -13.875 -0.643 1.00 98.94 108 ASP A O 1
ATOM 749 N N . LYS A 1 109 ? -4.009 -13.950 -2.675 1.00 98.81 109 LYS A N 1
ATOM 750 C CA . LYS A 1 109 ? -5.171 -13.436 -3.430 1.00 98.81 109 LYS A CA 1
ATOM 751 C C . LYS A 1 109 ? -5.628 -12.043 -3.000 1.00 98.81 109 LYS A C 1
ATOM 753 O O . LYS A 1 109 ? -6.778 -11.674 -3.244 1.00 98.81 109 LYS A O 1
ATOM 758 N N . ALA A 1 110 ? -4.751 -11.281 -2.358 1.00 98.88 110 ALA A N 1
ATOM 759 C CA . ALA A 1 110 ? -5.026 -9.904 -2.002 1.00 98.88 110 ALA A CA 1
ATOM 760 C C . ALA A 1 110 ? -5.279 -9.047 -3.251 1.00 98.88 110 ALA A C 1
ATOM 762 O O . ALA A 1 110 ? -4.685 -9.267 -4.313 1.00 98.88 110 ALA A O 1
ATOM 763 N N . ILE A 1 111 ? -6.166 -8.063 -3.118 1.00 98.94 111 ILE A N 1
ATOM 764 C CA . ILE A 1 111 ? -6.524 -7.129 -4.184 1.00 98.94 111 ILE A CA 1
ATOM 765 C C . ILE A 1 111 ? -6.336 -5.703 -3.676 1.00 98.94 111 ILE A C 1
ATOM 767 O O . ILE A 1 111 ? -6.994 -5.287 -2.728 1.00 98.94 111 ILE A O 1
ATOM 771 N N . VAL A 1 112 ? -5.489 -4.921 -4.337 1.00 98.94 112 VAL A N 1
ATOM 772 C CA . VAL A 1 112 ? -5.356 -3.483 -4.062 1.00 98.94 112 VAL A CA 1
ATOM 773 C C . VAL A 1 112 ? -5.829 -2.692 -5.273 1.00 98.94 112 VAL A C 1
ATOM 775 O O . VAL A 1 112 ? -5.366 -2.927 -6.385 1.00 98.94 112 VAL A O 1
ATOM 778 N N . ASN A 1 113 ? -6.746 -1.751 -5.068 1.00 98.81 113 ASN A N 1
ATOM 779 C CA . ASN A 1 113 ? -7.273 -0.841 -6.078 1.00 98.81 113 ASN A CA 1
ATOM 780 C C . ASN A 1 113 ? -6.803 0.585 -5.771 1.00 98.81 113 ASN A C 1
ATOM 782 O O . ASN A 1 113 ? -7.391 1.283 -4.950 1.00 98.81 113 ASN A O 1
ATOM 786 N N . ASN A 1 114 ? -5.742 1.024 -6.442 1.00 98.50 114 ASN A N 1
ATOM 787 C CA . ASN A 1 114 ? -5.217 2.382 -6.356 1.00 98.50 114 ASN A CA 1
ATOM 788 C C . ASN A 1 114 ? -5.926 3.266 -7.387 1.00 98.50 114 ASN A C 1
ATOM 790 O O . ASN A 1 114 ? -5.488 3.391 -8.531 1.00 98.50 114 ASN A O 1
ATOM 794 N N . GLU A 1 115 ? -7.054 3.851 -6.995 1.00 98.31 115 GLU A N 1
ATOM 795 C CA . GLU A 1 115 ? -7.843 4.772 -7.822 1.00 98.31 115 GLU A CA 1
ATOM 796 C C . GLU A 1 115 ? -7.394 6.232 -7.667 1.00 98.31 115 GLU A C 1
ATOM 798 O O . GLU A 1 115 ? -7.468 7.004 -8.625 1.00 98.31 115 GLU A O 1
ATOM 803 N N . GLY A 1 116 ? -6.934 6.609 -6.472 1.00 98.00 116 GLY A N 1
ATOM 804 C CA . GLY A 1 116 ? -6.446 7.951 -6.171 1.00 98.00 116 GLY A CA 1
ATOM 805 C C . GLY A 1 116 ? -5.006 8.212 -6.621 1.00 98.00 116 GLY A C 1
ATOM 806 O O . GLY A 1 116 ? -4.292 7.324 -7.090 1.00 98.00 116 GLY A O 1
ATOM 807 N N . GLU A 1 117 ? -4.568 9.466 -6.490 1.00 98.62 117 GLU A N 1
ATOM 808 C CA . GLU A 1 117 ? -3.185 9.852 -6.787 1.00 98.62 117 GLU A CA 1
ATOM 809 C C . GLU A 1 117 ? -2.236 9.352 -5.691 1.00 98.62 117 GLU A C 1
ATOM 811 O O . GLU A 1 117 ? -2.494 9.542 -4.504 1.00 98.62 117 GLU A O 1
ATOM 816 N N . SER A 1 118 ? -1.130 8.731 -6.098 1.00 98.69 118 SER A N 1
ATOM 817 C CA . SER A 1 118 ? -0.086 8.228 -5.204 1.00 98.69 118 SER A CA 1
ATOM 818 C C . SER A 1 118 ? 1.250 8.906 -5.498 1.00 98.69 118 SER A C 1
ATOM 820 O O . SER A 1 118 ? 1.713 8.903 -6.640 1.00 98.69 118 SER A O 1
ATOM 822 N N . THR A 1 119 ? 1.891 9.461 -4.473 1.00 98.88 119 THR A N 1
ATOM 823 C CA . THR A 1 119 ? 3.232 10.055 -4.543 1.00 98.88 119 THR A CA 1
ATOM 824 C C . THR A 1 119 ? 4.169 9.317 -3.597 1.00 98.88 119 THR A C 1
ATOM 826 O O . THR A 1 119 ? 3.968 9.326 -2.386 1.00 98.88 119 THR A O 1
ATOM 829 N N . ILE A 1 120 ? 5.203 8.689 -4.148 1.00 98.94 120 ILE A N 1
ATOM 830 C CA . ILE A 1 120 ? 6.173 7.885 -3.412 1.00 98.94 120 ILE A CA 1
ATOM 831 C C . ILE A 1 120 ? 7.551 8.517 -3.576 1.00 98.94 120 ILE A C 1
ATOM 833 O O . ILE A 1 120 ? 8.004 8.735 -4.701 1.00 98.94 120 ILE A O 1
ATOM 837 N N . THR A 1 121 ? 8.219 8.824 -2.463 1.00 98.75 121 THR A N 1
ATOM 838 C CA . THR A 1 121 ? 9.504 9.531 -2.477 1.00 98.75 121 THR A CA 1
ATOM 839 C C . THR A 1 121 ? 10.507 9.012 -1.449 1.00 98.75 121 THR A C 1
ATOM 841 O O . THR A 1 121 ? 10.147 8.343 -0.484 1.00 98.75 121 THR A O 1
ATOM 844 N N . ASN A 1 122 ? 11.786 9.353 -1.635 1.00 97.62 122 ASN A N 1
ATOM 845 C CA . ASN A 1 122 ? 12.854 9.176 -0.639 1.00 97.62 122 ASN A CA 1
ATOM 846 C C . ASN A 1 122 ? 13.010 7.748 -0.069 1.00 97.62 122 ASN A C 1
ATOM 848 O O . ASN A 1 122 ? 13.400 7.599 1.087 1.00 97.62 122 ASN A O 1
ATOM 852 N N . GLY A 1 123 ? 12.751 6.708 -0.864 1.00 98.19 123 GLY A N 1
ATOM 853 C CA . GLY A 1 123 ? 12.920 5.311 -0.456 1.00 98.19 123 GLY A CA 1
ATOM 854 C C . GLY A 1 123 ? 11.678 4.647 0.144 1.00 98.19 123 GLY A C 1
ATOM 855 O O . GLY A 1 123 ? 11.801 3.550 0.682 1.00 98.19 123 GLY A O 1
ATOM 856 N N . GLY A 1 124 ? 10.511 5.295 0.087 1.00 98.69 124 GLY A N 1
ATOM 857 C CA . GLY A 1 124 ? 9.245 4.693 0.515 1.00 98.69 124 GLY A CA 1
ATOM 858 C C . GLY A 1 124 ? 8.674 3.695 -0.497 1.00 98.69 124 GLY A C 1
ATOM 859 O O . GLY A 1 124 ? 9.055 3.701 -1.672 1.00 98.69 124 GLY A O 1
ATOM 860 N N . THR A 1 125 ? 7.701 2.896 -0.056 1.00 98.88 125 THR A N 1
ATOM 861 C CA . THR A 1 125 ? 6.945 1.959 -0.900 1.00 98.88 125 THR A CA 1
ATOM 862 C C . THR A 1 125 ? 5.451 2.287 -0.880 1.00 98.88 125 THR A C 1
ATOM 864 O O . THR A 1 125 ? 4.833 2.348 0.180 1.00 98.88 125 THR A O 1
ATOM 867 N N . GLY A 1 126 ? 4.840 2.498 -2.047 1.00 98.88 126 GLY A N 1
ATOM 868 C CA . GLY A 1 126 ? 3.416 2.840 -2.157 1.00 98.88 126 GLY A CA 1
ATOM 869 C C . GLY A 1 126 ? 2.504 1.681 -1.757 1.00 98.88 126 GLY A C 1
ATOM 870 O O . GLY A 1 126 ? 1.787 1.748 -0.762 1.00 98.88 126 GLY A O 1
ATOM 871 N N . THR A 1 127 ? 2.544 0.600 -2.531 1.00 98.94 127 THR A N 1
ATOM 872 C CA . THR A 1 127 ? 1.795 -0.637 -2.272 1.00 98.94 127 THR A CA 1
ATOM 873 C C . THR A 1 127 ? 2.750 -1.820 -2.267 1.00 98.94 127 THR A C 1
ATOM 875 O O . THR A 1 127 ? 3.455 -2.015 -3.251 1.00 98.94 127 THR A O 1
ATOM 878 N N . GLN A 1 128 ? 2.728 -2.628 -1.212 1.00 98.88 128 GLN A N 1
ATOM 879 C CA . GLN A 1 128 ? 3.408 -3.914 -1.124 1.00 98.88 128 GLN A CA 1
ATOM 880 C C . GLN A 1 128 ? 2.387 -5.017 -0.839 1.00 98.88 128 GLN A C 1
ATOM 882 O O . GLN A 1 128 ? 1.547 -4.888 0.050 1.00 98.88 128 GLN A O 1
ATOM 887 N N . ILE A 1 129 ? 2.469 -6.117 -1.582 1.00 98.94 129 ILE A N 1
ATOM 888 C CA . ILE A 1 129 ? 1.681 -7.320 -1.317 1.00 98.94 129 ILE A CA 1
ATOM 889 C C . ILE A 1 129 ? 2.619 -8.520 -1.230 1.00 98.94 129 ILE A C 1
ATOM 891 O O . ILE A 1 129 ? 3.318 -8.832 -2.192 1.00 98.94 129 ILE A O 1
ATOM 895 N N . ASN A 1 130 ? 2.607 -9.215 -0.100 1.00 98.88 130 ASN A N 1
ATOM 896 C CA . ASN A 1 130 ? 3.335 -10.453 0.133 1.00 98.88 130 ASN A CA 1
ATOM 897 C C . ASN A 1 130 ? 2.331 -11.618 0.109 1.00 98.88 130 ASN A C 1
ATOM 899 O O . ASN A 1 130 ? 1.688 -11.916 1.115 1.00 98.88 130 ASN A O 1
ATOM 903 N N . GLY A 1 131 ? 2.170 -12.258 -1.050 1.00 98.75 131 GLY A N 1
ATOM 904 C CA . GLY A 1 131 ? 1.201 -13.340 -1.237 1.00 98.75 131 GLY A CA 1
ATOM 905 C C . GLY A 1 131 ? 1.060 -13.802 -2.686 1.00 98.75 131 GLY A C 1
ATOM 906 O O . GLY A 1 131 ? 1.238 -13.027 -3.631 1.00 98.75 131 GLY A O 1
ATOM 907 N N . ASP A 1 132 ? 0.729 -15.079 -2.863 1.00 98.88 132 ASP A N 1
ATOM 908 C CA . ASP A 1 132 ? 0.492 -15.686 -4.172 1.00 98.88 132 ASP A CA 1
ATOM 909 C C . ASP A 1 132 ? -0.858 -15.226 -4.750 1.00 98.88 132 ASP A C 1
ATOM 911 O O . ASP A 1 132 ? -1.789 -14.883 -4.024 1.00 98.88 132 ASP A O 1
ATOM 915 N N . ASP A 1 133 ? -0.992 -15.222 -6.078 1.00 98.81 133 ASP A N 1
ATOM 916 C CA . ASP A 1 133 ? -2.209 -14.820 -6.803 1.00 98.81 133 ASP A CA 1
ATOM 917 C C . ASP A 1 133 ? -2.691 -13.378 -6.494 1.00 98.81 133 ASP A C 1
ATOM 919 O O . ASP A 1 133 ? -3.849 -13.029 -6.747 1.00 98.81 133 ASP A O 1
ATOM 923 N N . ALA A 1 134 ? -1.815 -12.528 -5.952 1.00 98.81 134 ALA A N 1
ATOM 924 C CA . ALA A 1 134 ? -2.105 -11.135 -5.636 1.00 98.81 134 ALA A CA 1
ATOM 925 C C . ALA A 1 134 ? -2.366 -10.287 -6.890 1.00 98.81 134 ALA A C 1
ATOM 927 O O . ALA A 1 134 ? -1.758 -10.495 -7.944 1.00 98.81 134 ALA A O 1
ATOM 928 N N . THR A 1 135 ? -3.244 -9.289 -6.775 1.00 98.94 135 THR A N 1
ATOM 929 C CA . THR A 1 135 ? -3.523 -8.318 -7.841 1.00 98.94 135 THR A CA 1
ATOM 930 C C . THR A 1 135 ? -3.443 -6.882 -7.328 1.00 98.94 135 THR A C 1
ATOM 932 O O . THR A 1 135 ? -4.161 -6.515 -6.404 1.00 98.94 135 THR A O 1
ATOM 935 N N . ALA A 1 136 ? -2.650 -6.036 -7.983 1.00 98.88 136 ALA A N 1
ATOM 936 C CA . ALA A 1 136 ? -2.686 -4.586 -7.793 1.00 98.88 136 ALA A CA 1
ATOM 937 C C . ALA A 1 136 ? -3.215 -3.889 -9.059 1.00 98.88 136 ALA A C 1
ATOM 939 O O . ALA A 1 136 ? -2.695 -4.086 -10.159 1.00 98.88 136 ALA A O 1
ATOM 940 N N . ASN A 1 137 ? -4.259 -3.079 -8.907 1.00 98.81 137 ASN A N 1
ATOM 941 C CA . ASN A 1 137 ? -4.881 -2.280 -9.957 1.00 98.81 137 ASN A CA 1
ATOM 942 C C . ASN A 1 137 ? -4.517 -0.808 -9.750 1.00 98.81 137 ASN A C 1
ATOM 944 O O . ASN A 1 137 ? -5.062 -0.143 -8.872 1.00 98.81 137 ASN A O 1
ATOM 948 N N . ASN A 1 138 ? -3.603 -0.297 -10.565 1.00 98.44 138 ASN A N 1
ATOM 949 C CA . ASN A 1 138 ? -3.154 1.087 -10.536 1.00 98.44 138 ASN A CA 1
ATOM 950 C C . ASN A 1 138 ? -3.920 1.885 -11.589 1.00 98.44 138 ASN A C 1
ATOM 952 O O . ASN A 1 138 ? -3.522 1.973 -12.754 1.00 98.44 138 ASN A O 1
ATOM 956 N N . ASN A 1 139 ? -5.058 2.429 -11.173 1.00 98.19 139 ASN A N 1
ATOM 957 C CA . ASN A 1 139 ? -5.974 3.175 -12.031 1.00 98.19 139 ASN A CA 1
ATOM 958 C C . ASN A 1 139 ? -5.742 4.689 -11.925 1.00 98.19 139 ASN A C 1
ATOM 960 O O . ASN A 1 139 ? -5.974 5.418 -12.889 1.00 98.19 139 ASN A O 1
ATOM 964 N N . GLY A 1 140 ? -5.303 5.150 -10.754 1.00 98.25 140 GLY A N 1
ATOM 965 C CA . GLY A 1 140 ? -4.897 6.522 -10.494 1.00 98.25 140 GLY A CA 1
ATOM 966 C C . GLY A 1 140 ? -3.492 6.827 -11.005 1.00 98.25 140 GLY A C 1
ATOM 967 O O . GLY A 1 140 ? -2.777 5.960 -11.510 1.00 98.25 140 GLY A O 1
ATOM 968 N N . LYS A 1 141 ? -3.090 8.093 -10.874 1.00 98.56 141 LYS A N 1
ATOM 969 C CA . LYS A 1 141 ? -1.719 8.507 -11.173 1.00 98.56 141 LYS A CA 1
ATOM 970 C C . LYS A 1 141 ? -0.781 8.035 -10.062 1.00 98.56 141 LYS A C 1
ATOM 972 O O . LYS A 1 141 ? -1.043 8.290 -8.891 1.00 98.56 141 LYS A O 1
ATOM 977 N N . THR A 1 142 ? 0.352 7.456 -10.434 1.00 98.75 142 THR A N 1
ATOM 978 C CA . THR A 1 142 ? 1.432 7.090 -9.517 1.00 98.75 142 THR A CA 1
ATOM 979 C C . THR A 1 142 ? 2.707 7.829 -9.910 1.00 98.75 142 THR A C 1
ATOM 981 O O . THR A 1 142 ? 3.183 7.709 -11.038 1.00 98.75 142 THR A O 1
ATOM 984 N N . THR A 1 143 ? 3.273 8.585 -8.974 1.00 98.88 143 THR A N 1
ATOM 985 C CA . THR A 1 143 ? 4.584 9.231 -9.112 1.00 98.88 143 THR A CA 1
ATOM 986 C C . THR A 1 143 ? 5.562 8.558 -8.159 1.00 98.88 143 THR A C 1
ATOM 988 O O . THR A 1 143 ? 5.304 8.508 -6.959 1.00 98.88 143 THR A O 1
ATOM 991 N N . VAL A 1 144 ? 6.683 8.065 -8.677 1.00 98.88 144 VAL A N 1
ATOM 992 C CA . VAL A 1 144 ? 7.754 7.434 -7.902 1.00 98.88 144 VAL A CA 1
ATOM 993 C C . VAL A 1 144 ? 9.041 8.207 -8.144 1.00 98.88 144 VAL A C 1
ATOM 995 O O . VAL A 1 144 ? 9.565 8.196 -9.253 1.00 98.88 144 VAL A O 1
ATOM 998 N N . ASP A 1 145 ? 9.571 8.865 -7.119 1.00 98.62 145 ASP A N 1
ATOM 999 C CA . ASP A 1 145 ? 10.822 9.617 -7.225 1.00 98.62 145 ASP A CA 1
ATOM 1000 C C . ASP A 1 145 ? 11.827 9.235 -6.137 1.00 98.62 145 ASP A C 1
ATOM 1002 O O . ASP A 1 145 ? 11.490 8.963 -4.986 1.00 98.62 145 ASP A O 1
ATOM 1006 N N . GLY A 1 146 ? 13.104 9.254 -6.492 1.00 97.38 146 GLY A N 1
ATOM 1007 C CA . GLY A 1 146 ? 14.200 8.979 -5.5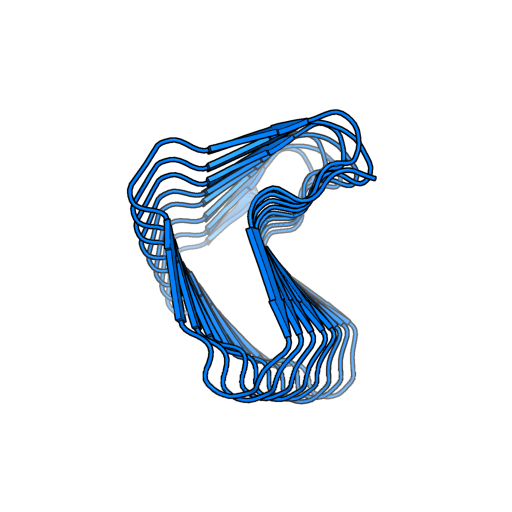76 1.00 97.38 146 GLY A CA 1
ATOM 1008 C C . GLY A 1 146 ? 14.647 7.522 -5.552 1.00 97.38 146 GLY A C 1
ATOM 1009 O O . GLY A 1 146 ? 13.945 6.586 -5.932 1.00 97.38 146 GLY A O 1
ATOM 1010 N N . LYS A 1 147 ? 15.894 7.359 -5.116 1.00 96.44 147 LYS A N 1
ATOM 1011 C CA . LYS A 1 147 ? 16.582 6.077 -5.076 1.00 96.44 147 LYS A CA 1
ATOM 1012 C C . LYS A 1 147 ? 15.883 5.137 -4.093 1.00 96.44 147 LYS A C 1
ATOM 1014 O O . LYS A 1 147 ? 15.589 5.544 -2.975 1.00 96.44 147 LYS A O 1
ATOM 1019 N N . ASP A 1 148 ? 15.716 3.887 -4.514 1.00 96.38 148 ASP A N 1
ATOM 1020 C CA . ASP A 1 148 ? 15.119 2.801 -3.725 1.00 96.38 148 ASP A CA 1
ATOM 1021 C C . ASP A 1 148 ? 13.626 3.022 -3.382 1.00 96.38 148 ASP A C 1
ATOM 1023 O O . ASP A 1 148 ? 13.060 2.242 -2.627 1.00 96.38 148 ASP A O 1
ATOM 1027 N N . SER A 1 149 ? 12.973 4.050 -3.945 1.00 98.69 149 SER A N 1
ATOM 1028 C CA . SER A 1 149 ? 11.516 4.219 -3.864 1.00 98.69 149 SER A CA 1
ATOM 1029 C C . SER A 1 149 ? 10.812 3.204 -4.764 1.00 98.69 149 SER A C 1
ATOM 1031 O O . SER A 1 149 ? 11.243 3.026 -5.905 1.00 98.69 149 SER A O 1
ATOM 1033 N N . THR A 1 150 ? 9.692 2.633 -4.319 1.00 98.88 150 THR A N 1
ATOM 1034 C CA . THR A 1 150 ? 8.910 1.665 -5.109 1.00 98.88 150 THR A CA 1
ATOM 1035 C C . THR A 1 150 ? 7.430 2.041 -5.170 1.00 98.88 150 THR A C 1
ATOM 1037 O O . THR A 1 150 ? 6.791 2.262 -4.148 1.00 98.88 150 THR A O 1
ATOM 1040 N N . GLY A 1 151 ? 6.846 2.113 -6.366 1.00 98.75 151 GLY A N 1
ATOM 1041 C CA . GLY A 1 151 ? 5.416 2.395 -6.533 1.00 98.75 151 GLY A CA 1
ATOM 1042 C C . GLY A 1 151 ? 4.547 1.221 -6.086 1.00 98.75 151 GLY A C 1
ATOM 1043 O O . GLY A 1 151 ? 3.792 1.325 -5.119 1.00 98.75 151 GLY A O 1
ATOM 1044 N N . THR A 1 152 ? 4.676 0.094 -6.783 1.00 98.88 152 THR A N 1
ATOM 1045 C CA . THR A 1 152 ? 3.964 -1.154 -6.484 1.00 98.88 152 THR A CA 1
ATOM 1046 C C . THR A 1 152 ? 4.941 -2.316 -6.432 1.00 98.88 152 THR A C 1
ATOM 1048 O O . THR A 1 152 ? 5.695 -2.518 -7.380 1.00 98.88 152 THR A O 1
ATOM 1051 N N . GLU A 1 153 ? 4.888 -3.094 -5.360 1.00 98.88 153 GLU A N 1
ATOM 1052 C CA . GLU A 1 153 ? 5.691 -4.289 -5.134 1.00 98.88 153 GLU A CA 1
ATOM 1053 C C . GLU A 1 153 ? 4.783 -5.496 -4.869 1.00 98.88 153 GLU A C 1
ATOM 1055 O O . GLU A 1 153 ? 3.872 -5.427 -4.042 1.00 98.88 153 GLU A O 1
ATOM 1060 N N . ILE A 1 154 ? 5.023 -6.611 -5.559 1.00 98.88 154 ILE A N 1
ATOM 1061 C CA . ILE A 1 154 ? 4.370 -7.891 -5.256 1.00 98.88 154 ILE A CA 1
ATOM 1062 C C . ILE A 1 154 ? 5.432 -8.969 -5.053 1.00 98.88 154 ILE A C 1
ATOM 1064 O O . ILE A 1 154 ? 6.196 -9.282 -5.964 1.00 98.88 154 ILE A O 1
ATOM 1068 N N . ASN A 1 155 ? 5.429 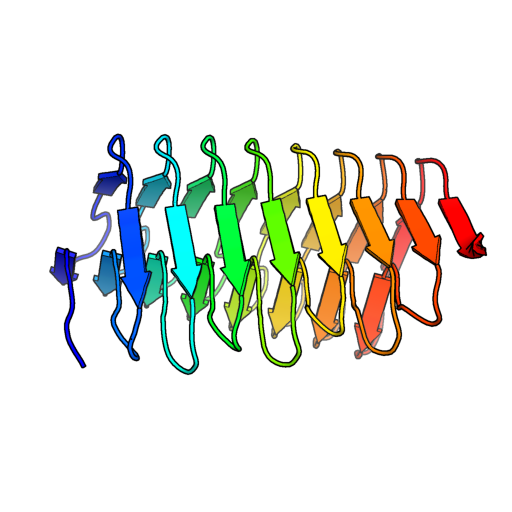-9.589 -3.878 1.00 98.81 155 ASN A N 1
ATOM 1069 C CA . ASN A 1 155 ? 6.266 -10.729 -3.532 1.00 98.81 155 ASN A CA 1
ATOM 1070 C C . ASN A 1 155 ? 5.391 -11.986 -3.452 1.00 98.81 155 ASN A C 1
ATOM 1072 O O . ASN A 1 155 ? 4.804 -12.283 -2.414 1.00 98.81 155 ASN A O 1
ATOM 1076 N N . GLY A 1 156 ? 5.292 -12.721 -4.558 1.00 98.62 156 GLY A N 1
ATOM 1077 C CA . GLY A 1 156 ? 4.456 -13.915 -4.664 1.00 98.62 156 GLY A CA 1
ATOM 1078 C C . GLY A 1 156 ? 4.316 -14.433 -6.093 1.00 98.62 156 GLY A C 1
ATOM 1079 O O . GLY A 1 156 ? 4.509 -13.712 -7.078 1.00 98.62 156 GLY A O 1
ATOM 1080 N N . ASN A 1 157 ? 3.991 -15.716 -6.222 1.00 98.81 157 ASN A N 1
ATOM 1081 C CA . ASN A 1 157 ? 3.745 -16.354 -7.509 1.00 98.81 157 ASN A CA 1
ATOM 1082 C C . ASN A 1 157 ? 2.426 -15.875 -8.109 1.00 98.81 157 ASN A C 1
ATOM 1084 O O . ASN A 1 157 ? 1.475 -15.557 -7.404 1.00 98.81 157 ASN A O 1
ATOM 1088 N N . ASN A 1 158 ? 2.352 -15.867 -9.438 1.00 98.69 158 ASN A N 1
ATOM 1089 C CA . ASN A 1 158 ? 1.189 -15.429 -10.207 1.00 98.69 158 ASN A CA 1
ATOM 1090 C C . ASN A 1 158 ? 0.754 -13.981 -9.899 1.00 98.69 158 ASN A C 1
ATOM 1092 O O . ASN A 1 158 ? -0.375 -13.605 -10.217 1.00 98.69 158 ASN A O 1
ATOM 1096 N N . GLY A 1 159 ? 1.641 -13.170 -9.308 1.00 98.75 159 GLY A N 1
ATOM 1097 C CA . GLY A 1 159 ? 1.382 -11.768 -9.010 1.00 98.75 159 GLY A CA 1
ATOM 1098 C C . GLY A 1 159 ? 1.006 -10.990 -10.268 1.00 98.75 159 GLY A C 1
ATOM 1099 O O . GLY A 1 159 ? 1.652 -11.113 -11.317 1.00 98.75 159 GLY A O 1
ATOM 1100 N N . LYS A 1 160 ? -0.057 -10.191 -10.174 1.00 98.88 160 LYS A N 1
ATOM 1101 C CA . LYS A 1 160 ? -0.598 -9.423 -11.288 1.00 98.88 160 LYS A CA 1
ATOM 1102 C C . LYS A 1 160 ? -0.629 -7.933 -10.977 1.00 98.88 160 LYS A C 1
ATOM 1104 O O . LYS A 1 160 ? -1.220 -7.514 -9.992 1.00 98.88 160 LYS A O 1
ATOM 1109 N N . VAL A 1 161 ? -0.091 -7.119 -11.878 1.00 98.88 161 VAL A N 1
ATOM 1110 C CA . VAL A 1 161 ? -0.280 -5.664 -11.845 1.00 98.88 161 VAL A CA 1
ATOM 1111 C C . VAL A 1 161 ? -1.018 -5.217 -13.098 1.00 98.88 161 VAL A C 1
ATOM 1113 O O . VAL A 1 161 ? -0.649 -5.583 -14.214 1.00 98.88 161 VAL A O 1
ATOM 1116 N N . ILE A 1 162 ? -2.073 -4.429 -12.925 1.00 98.75 162 ILE A N 1
ATOM 1117 C CA . ILE A 1 162 ? -2.787 -3.750 -14.007 1.00 98.75 162 ILE A CA 1
ATOM 1118 C C . ILE A 1 162 ? -2.484 -2.262 -13.869 1.00 98.75 162 ILE A C 1
ATOM 1120 O O . ILE A 1 162 ? -2.929 -1.631 -12.919 1.00 98.75 162 ILE A O 1
ATOM 1124 N N . GLN A 1 163 ? -1.720 -1.710 -14.807 1.00 98.56 163 GLN A N 1
ATOM 1125 C CA . GLN A 1 163 ? -1.362 -0.294 -14.821 1.00 98.56 163 GLN A CA 1
ATOM 1126 C C . GLN A 1 163 ? -2.221 0.413 -15.864 1.00 98.56 163 GLN A C 1
ATOM 1128 O O . GLN A 1 163 ? -1.880 0.422 -17.045 1.00 98.56 163 GLN A O 1
ATOM 1133 N N . ASP A 1 164 ? -3.351 0.969 -15.438 1.00 98.25 164 ASP A N 1
ATOM 1134 C CA . ASP A 1 164 ? -4.282 1.695 -16.310 1.00 98.25 164 ASP A CA 1
ATOM 1135 C C . ASP A 1 164 ? -4.087 3.221 -16.211 1.00 98.25 164 ASP A C 1
ATOM 1137 O O . ASP A 1 164 ? -4.307 3.925 -17.198 1.00 98.25 164 ASP A O 1
ATOM 1141 N N . GLY A 1 165 ? -3.636 3.727 -15.058 1.00 98.19 165 GLY A N 1
ATOM 1142 C CA . GLY A 1 165 ? -3.300 5.135 -14.837 1.00 98.19 165 GLY A CA 1
ATOM 1143 C C . GLY A 1 165 ? -1.883 5.518 -15.279 1.00 98.19 165 GLY A C 1
ATOM 1144 O O . GLY A 1 165 ? -1.102 4.679 -15.737 1.00 98.19 165 GLY A O 1
ATOM 1145 N N . ASP A 1 166 ? -1.542 6.798 -15.131 1.00 98.50 166 ASP A N 1
ATOM 1146 C CA . ASP A 1 166 ? -0.209 7.323 -15.451 1.00 98.50 166 ASP A CA 1
ATOM 1147 C C . ASP A 1 166 ? 0.824 6.884 -14.402 1.00 98.50 166 ASP A C 1
ATOM 1149 O O . ASP A 1 166 ? 0.584 7.016 -13.203 1.00 98.50 166 ASP A O 1
ATOM 1153 N N . LEU A 1 167 ? 1.984 6.408 -14.853 1.00 98.69 167 LEU A N 1
ATOM 1154 C CA . LEU A 1 167 ? 3.117 6.026 -14.012 1.00 98.69 167 LEU A CA 1
ATOM 1155 C C . LEU A 1 167 ? 4.353 6.855 -14.377 1.00 98.69 167 LEU A C 1
ATOM 1157 O O . LEU A 1 167 ? 4.978 6.626 -15.413 1.00 98.69 167 LEU A O 1
ATOM 1161 N N . ASP A 1 168 ? 4.724 7.790 -13.508 1.00 98.75 168 ASP A N 1
ATOM 1162 C CA . ASP A 1 168 ? 5.914 8.630 -13.654 1.00 98.75 168 ASP A CA 1
ATOM 1163 C C . ASP A 1 168 ? 7.002 8.151 -12.678 1.00 98.75 168 ASP A C 1
ATOM 1165 O O . ASP A 1 168 ? 6.796 8.177 -11.467 1.00 98.75 168 ASP A O 1
ATOM 1169 N N . VAL A 1 169 ? 8.158 7.713 -13.185 1.00 98.75 169 VAL A N 1
ATOM 1170 C CA . VAL A 1 169 ? 9.270 7.180 -12.377 1.00 98.75 169 VAL A CA 1
ATOM 1171 C C . VAL A 1 169 ? 10.548 7.982 -12.613 1.00 98.75 169 VAL A C 1
ATOM 1173 O O . VAL A 1 169 ? 10.989 8.141 -13.752 1.00 98.75 169 VAL A O 1
ATOM 1176 N N . SER A 1 170 ? 11.191 8.445 -11.545 1.00 98.56 170 SER A N 1
ATOM 1177 C CA . SER A 1 170 ? 12.452 9.183 -11.619 1.00 98.56 170 SER A CA 1
ATOM 1178 C C . SER A 1 170 ? 13.404 8.891 -10.463 1.00 98.56 170 SER A C 1
ATOM 1180 O O . SER A 1 170 ? 13.105 8.136 -9.538 1.00 98.56 170 SER A O 1
ATOM 1182 N N . GLY A 1 171 ? 14.618 9.443 -10.538 1.00 97.31 171 GLY A N 1
ATOM 1183 C CA . GLY A 1 171 ? 15.541 9.479 -9.397 1.00 97.31 171 GLY A CA 1
ATOM 1184 C C . GLY A 1 171 ? 16.127 8.123 -8.983 1.00 97.31 171 GLY A C 1
ATOM 1185 O O . GLY A 1 171 ? 16.753 8.033 -7.928 1.00 97.31 171 GLY A O 1
ATOM 1186 N N . GLY A 1 172 ? 15.978 7.088 -9.817 1.00 96.00 172 GLY A N 1
ATOM 1187 C CA . GLY A 1 172 ? 16.433 5.725 -9.529 1.00 96.00 172 GLY A CA 1
ATOM 1188 C C . GLY A 1 172 ? 15.430 4.868 -8.752 1.00 96.00 172 GLY A C 1
ATOM 1189 O O . GLY A 1 172 ? 15.860 3.901 -8.125 1.00 96.00 172 GLY A O 1
ATOM 1190 N N . GLY A 1 173 ? 14.144 5.230 -8.765 1.00 97.75 173 GLY A N 1
ATOM 1191 C CA . GLY A 1 173 ? 13.062 4.425 -8.198 1.00 97.75 173 GLY A CA 1
ATOM 1192 C C . GLY A 1 173 ? 12.578 3.296 -9.116 1.00 97.75 173 GLY A C 1
ATOM 1193 O O . GLY A 1 173 ? 12.957 3.195 -10.287 1.00 97.75 173 GLY A O 1
ATOM 1194 N N . HIS A 1 174 ? 11.702 2.460 -8.570 1.00 98.31 174 HIS A N 1
ATOM 1195 C CA . HIS A 1 174 ? 11.049 1.328 -9.211 1.00 98.31 174 HIS A CA 1
ATOM 1196 C C . HIS A 1 174 ? 9.549 1.620 -9.345 1.00 98.31 174 HIS A C 1
ATOM 1198 O O . HIS A 1 174 ? 8.857 1.832 -8.359 1.00 98.31 174 HIS A O 1
ATOM 1204 N N . GLY A 1 175 ? 9.010 1.644 -10.565 1.00 98.44 175 GLY A N 1
ATOM 1205 C CA . GLY A 1 175 ? 7.569 1.855 -10.754 1.00 98.44 175 GLY A CA 1
ATOM 1206 C C . GLY A 1 175 ? 6.746 0.654 -10.284 1.00 98.44 175 GLY A C 1
ATOM 1207 O O . GLY A 1 175 ? 5.919 0.767 -9.384 1.00 98.44 175 GLY A O 1
ATOM 1208 N N . ILE A 1 176 ? 7.013 -0.497 -10.901 1.00 98.69 176 ILE A N 1
ATOM 1209 C CA . ILE A 1 176 ? 6.391 -1.789 -10.606 1.00 98.69 176 ILE A CA 1
ATOM 1210 C C . ILE A 1 176 ? 7.518 -2.805 -10.414 1.00 98.69 176 ILE A C 1
ATOM 1212 O O . ILE A 1 176 ? 8.342 -2.968 -11.318 1.00 98.69 176 ILE A O 1
ATOM 1216 N N . ASP A 1 177 ? 7.535 -3.483 -9.273 1.00 98.38 177 ASP A N 1
ATOM 1217 C CA . ASP A 1 177 ? 8.452 -4.573 -8.949 1.00 98.38 177 ASP A CA 1
ATOM 1218 C C . ASP A 1 177 ? 7.652 -5.831 -8.587 1.00 98.38 177 ASP A C 1
ATOM 1220 O O . ASP A 1 177 ? 6.687 -5.772 -7.828 1.00 98.38 177 ASP A O 1
ATOM 1224 N N . ILE A 1 178 ? 7.994 -6.974 -9.179 1.00 98.62 178 ILE A N 1
ATOM 1225 C CA . ILE A 1 178 ? 7.325 -8.244 -8.880 1.00 98.62 178 ILE A CA 1
ATOM 1226 C C . ILE A 1 178 ? 8.374 -9.338 -8.761 1.00 98.62 178 ILE A C 1
ATOM 1228 O O . ILE A 1 178 ? 9.085 -9.642 -9.723 1.00 98.62 178 ILE A O 1
ATOM 1232 N N . THR A 1 179 ? 8.403 -9.985 -7.600 1.00 98.50 179 THR A N 1
ATOM 1233 C CA . THR A 1 179 ? 9.246 -11.142 -7.317 1.00 98.50 179 THR A CA 1
ATOM 1234 C C . THR A 1 179 ? 8.379 -12.386 -7.143 1.00 98.50 179 THR A C 1
ATOM 1236 O O . THR A 1 179 ? 7.666 -12.527 -6.155 1.00 98.50 179 THR A O 1
ATOM 1239 N N . GLY A 1 180 ? 8.469 -13.320 -8.091 1.00 98.06 180 GLY A N 1
ATOM 1240 C CA . GLY A 1 180 ? 7.758 -14.600 -8.060 1.00 98.06 180 GLY A CA 1
ATOM 1241 C C . GLY A 1 180 ? 7.641 -15.234 -9.446 1.00 98.06 180 GLY A C 1
ATOM 1242 O O . GLY A 1 180 ? 7.932 -14.597 -10.464 1.00 98.06 180 GLY A O 1
ATOM 1243 N N . ASP A 1 181 ? 7.228 -16.498 -9.506 1.00 98.50 181 ASP A N 1
ATOM 1244 C CA . ASP A 1 181 ? 7.019 -17.187 -10.780 1.00 98.50 181 ASP A CA 1
ATOM 1245 C C . ASP A 1 181 ? 5.703 -16.742 -11.439 1.00 98.50 181 ASP A C 1
ATOM 1247 O O . ASP A 1 181 ? 4.724 -16.437 -10.768 1.00 98.50 181 ASP A O 1
ATOM 1251 N N . SER A 1 182 ? 5.642 -16.758 -12.775 1.00 98.38 182 SER A N 1
ATOM 1252 C CA . SER A 1 182 ? 4.415 -16.484 -13.556 1.00 98.38 182 SER A CA 1
ATOM 1253 C C . SER A 1 182 ? 3.774 -15.099 -13.343 1.00 98.38 182 SER A C 1
ATOM 1255 O O . SER A 1 182 ? 2.576 -14.928 -13.574 1.00 98.38 182 SER A O 1
ATOM 1257 N N . ALA A 1 183 ? 4.567 -14.101 -12.948 1.00 98.31 183 ALA A N 1
ATOM 1258 C CA . ALA A 1 183 ? 4.116 -12.719 -12.819 1.00 98.31 183 ALA A CA 1
ATOM 1259 C C . ALA A 1 183 ? 3.573 -12.143 -14.142 1.00 98.31 183 ALA A C 1
ATOM 1261 O O . ALA A 1 183 ? 4.079 -12.443 -15.228 1.00 98.31 183 ALA A O 1
ATOM 1262 N N . THR A 1 184 ? 2.558 -11.280 -14.053 1.00 98.50 184 THR A N 1
ATOM 1263 C CA . THR A 1 184 ? 1.955 -10.591 -15.205 1.00 98.50 184 THR A CA 1
ATOM 1264 C C . THR A 1 184 ? 1.810 -9.096 -14.939 1.00 98.50 184 THR A C 1
ATOM 1266 O O . THR A 1 184 ? 1.264 -8.694 -13.917 1.00 98.50 184 THR A O 1
ATOM 1269 N N . VAL A 1 185 ? 2.224 -8.264 -15.898 1.00 98.44 185 VAL A N 1
ATOM 1270 C CA . VAL A 1 185 ? 1.962 -6.817 -15.888 1.00 98.44 185 VAL A CA 1
ATOM 1271 C C . VAL A 1 185 ? 1.181 -6.439 -17.144 1.00 98.44 185 VAL A C 1
ATOM 1273 O O . VAL A 1 185 ? 1.693 -6.557 -18.257 1.00 98.44 185 VAL A O 1
ATOM 1276 N N . ASP A 1 186 ? -0.047 -5.960 -16.960 1.00 98.31 186 ASP A N 1
ATOM 1277 C CA . ASP A 1 186 ? -0.902 -5.419 -18.017 1.00 98.31 186 ASP A CA 1
ATOM 1278 C C . ASP A 1 186 ? -0.826 -3.884 -17.983 1.00 98.31 186 ASP A C 1
ATOM 1280 O O . ASP A 1 186 ? -1.600 -3.232 -17.284 1.00 98.31 186 ASP A O 1
ATOM 1284 N N . ASN A 1 187 ? 0.105 -3.289 -18.733 1.00 97.44 187 A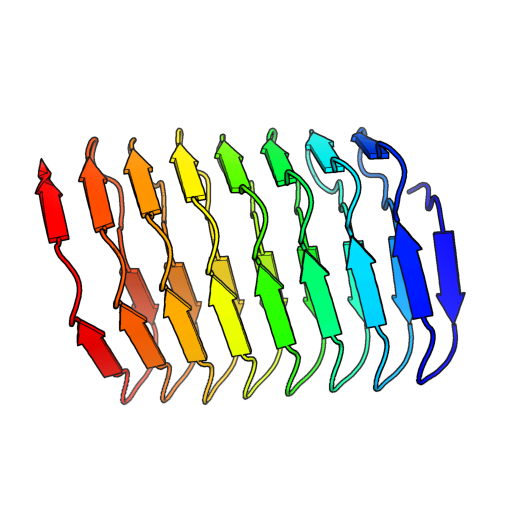SN A N 1
ATOM 1285 C CA . ASN A 1 187 ? 0.218 -1.830 -18.835 1.00 97.44 187 ASN A CA 1
ATOM 1286 C C . ASN A 1 187 ? -0.664 -1.275 -19.965 1.00 97.44 187 ASN A C 1
ATOM 1288 O O . ASN A 1 187 ? -0.357 -1.463 -21.146 1.00 97.44 187 ASN A O 1
ATOM 1292 N N . LYS A 1 188 ? -1.747 -0.583 -19.603 1.00 96.56 188 LYS A N 1
ATOM 1293 C CA . LYS A 1 188 ? -2.640 0.142 -20.523 1.00 96.56 188 LYS A CA 1
ATOM 1294 C C . LYS A 1 188 ? -2.551 1.668 -20.378 1.00 96.56 188 LYS A C 1
ATOM 1296 O O . LYS A 1 188 ? -3.029 2.369 -21.270 1.00 96.56 188 LYS A O 1
ATOM 1301 N N . GLY A 1 189 ? -1.964 2.156 -19.286 1.00 96.44 189 GLY A N 1
ATOM 1302 C CA . GLY A 1 189 ? -1.731 3.568 -19.003 1.00 96.44 189 GLY A CA 1
ATOM 1303 C C . GLY A 1 189 ? -0.475 4.128 -19.671 1.00 96.44 189 GLY A C 1
ATOM 1304 O O . GLY A 1 189 ? 0.179 3.471 -20.491 1.00 96.44 189 GLY A O 1
ATOM 1305 N N . THR A 1 190 ? -0.136 5.375 -19.336 1.00 97.44 190 THR A N 1
ATOM 1306 C CA . THR A 1 190 ? 1.130 5.978 -19.772 1.00 97.44 190 THR A CA 1
ATOM 1307 C C . THR A 1 190 ? 2.235 5.682 -18.766 1.00 97.44 190 THR A C 1
ATOM 1309 O O . THR A 1 190 ? 1.989 5.580 -17.569 1.00 97.44 190 THR A O 1
ATOM 1312 N N . MET A 1 191 ? 3.463 5.512 -19.256 1.00 97.94 191 MET A N 1
ATOM 1313 C CA . MET A 1 191 ? 4.630 5.290 -18.408 1.00 97.94 191 MET A CA 1
ATOM 1314 C C . MET A 1 191 ? 5.760 6.212 -18.855 1.00 97.94 191 MET A C 1
ATOM 1316 O O . MET A 1 191 ? 6.196 6.148 -20.009 1.00 97.94 191 MET A O 1
ATOM 1320 N N . THR A 1 192 ? 6.234 7.046 -17.937 1.00 98.25 192 THR A N 1
ATOM 1321 C CA . THR A 1 192 ? 7.368 7.950 -18.132 1.00 98.25 192 THR A CA 1
ATOM 1322 C C . THR A 1 192 ? 8.478 7.551 -17.173 1.00 98.25 192 THR A C 1
ATOM 1324 O O . THR A 1 192 ? 8.234 7.399 -15.983 1.00 98.25 192 THR A O 1
ATOM 1327 N N . VAL A 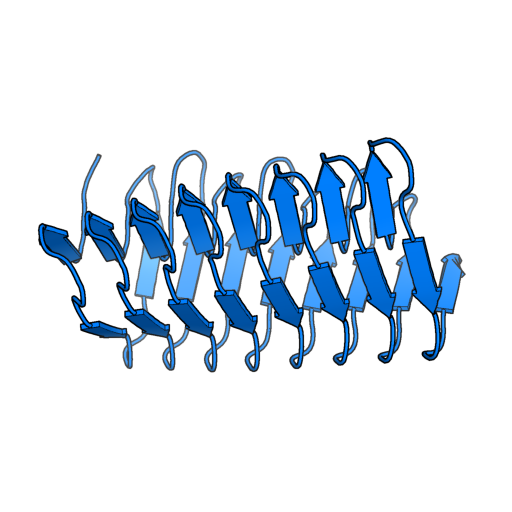1 193 ? 9.706 7.396 -17.672 1.00 97.69 193 VAL A N 1
ATOM 1328 C CA . VAL A 1 193 ? 10.881 7.108 -16.835 1.00 97.69 193 VAL A CA 1
ATOM 1329 C C . VAL A 1 193 ? 11.994 8.100 -17.169 1.00 97.69 193 VAL A C 1
ATOM 1331 O O . VAL A 1 193 ? 12.341 8.233 -18.348 1.00 97.69 193 VAL A O 1
ATOM 1334 N N . THR A 1 194 ? 12.540 8.794 -16.164 1.00 95.62 194 THR A N 1
ATOM 1335 C CA . THR A 1 194 ? 13.580 9.834 -16.339 1.00 95.62 194 THR A CA 1
ATOM 1336 C C . THR A 1 194 ? 14.723 9.758 -15.342 1.00 95.62 194 THR A C 1
ATOM 1338 O O . THR A 1 194 ? 14.446 9.612 -14.131 1.00 95.62 194 THR A O 1
#

Organism: Escherichia coli (NCBI:txid562)